Protein AF-A0A2N6F0S1-F1 (afdb_monomer)

Structure (mmCIF, N/CA/C/O backbone):
data_AF-A0A2N6F0S1-F1
#
_entry.id   AF-A0A2N6F0S1-F1
#
loop_
_atom_site.group_PDB
_atom_site.id
_atom_site.type_symbol
_atom_site.label_atom_id
_atom_site.label_alt_id
_atom_site.label_comp_id
_atom_site.label_asym_id
_atom_site.label_entity_id
_atom_site.label_seq_id
_atom_site.pdbx_PDB_ins_code
_atom_site.Cartn_x
_atom_site.Cartn_y
_atom_site.Cartn_z
_atom_site.occupancy
_atom_site.B_iso_or_equiv
_atom_site.auth_seq_id
_atom_site.auth_comp_id
_atom_site.auth_asym_id
_atom_site.auth_atom_id
_atom_site.pdbx_PDB_model_num
ATOM 1 N N . MET A 1 1 ? 42.037 -0.433 -6.330 1.00 56.09 1 MET A N 1
ATOM 2 C CA . MET A 1 1 ? 40.857 0.326 -5.864 1.00 56.09 1 MET A CA 1
ATOM 3 C C . MET A 1 1 ? 40.104 -0.543 -4.876 1.00 56.09 1 MET A C 1
ATOM 5 O O . MET A 1 1 ? 39.865 -1.698 -5.201 1.00 56.09 1 MET A O 1
ATOM 9 N N . GLN A 1 2 ? 39.793 -0.040 -3.680 1.00 60.97 2 GLN A N 1
ATOM 10 C CA . GLN A 1 2 ? 38.824 -0.714 -2.812 1.00 60.97 2 GLN A CA 1
ATOM 11 C C . GLN A 1 2 ? 37.417 -0.417 -3.349 1.00 60.97 2 GLN A C 1
ATOM 13 O O . GLN A 1 2 ? 37.157 0.742 -3.679 1.00 60.97 2 GLN A O 1
ATOM 18 N N . PRO A 1 3 ? 36.533 -1.419 -3.480 1.00 67.38 3 PRO A N 1
ATOM 19 C CA . PRO A 1 3 ? 35.153 -1.171 -3.871 1.00 67.38 3 PRO A CA 1
ATOM 20 C C . PRO A 1 3 ? 34.468 -0.351 -2.772 1.00 67.38 3 PRO A C 1
ATOM 22 O O . PRO A 1 3 ? 34.421 -0.767 -1.616 1.00 67.38 3 PRO A O 1
ATOM 25 N N . THR A 1 4 ? 33.970 0.830 -3.127 1.00 80.69 4 THR A N 1
ATOM 26 C CA . THR A 1 4 ? 33.200 1.705 -2.239 1.00 80.69 4 THR A CA 1
ATOM 27 C C . THR A 1 4 ? 31.805 1.905 -2.820 1.00 80.69 4 THR A C 1
ATOM 29 O O . THR A 1 4 ? 31.637 2.011 -4.034 1.00 80.69 4 THR A O 1
ATOM 32 N N . ASP A 1 5 ? 30.788 1.914 -1.957 1.00 86.38 5 ASP A N 1
ATOM 33 C CA . ASP A 1 5 ? 29.403 2.149 -2.370 1.00 86.38 5 ASP A CA 1
ATOM 34 C C . ASP A 1 5 ? 29.210 3.632 -2.696 1.00 86.38 5 ASP A C 1
ATOM 36 O O . ASP A 1 5 ? 29.042 4.439 -1.788 1.00 86.38 5 ASP A O 1
ATOM 40 N N . LYS A 1 6 ? 29.307 3.998 -3.975 1.00 86.56 6 LYS A N 1
ATOM 41 C CA . LYS A 1 6 ? 29.260 5.393 -4.436 1.00 86.56 6 LYS A CA 1
ATOM 42 C C . LYS A 1 6 ? 27.898 5.741 -5.031 1.00 86.56 6 LYS A C 1
ATOM 44 O O . LYS A 1 6 ? 27.142 6.500 -4.435 1.00 86.56 6 LYS A O 1
ATOM 49 N N . CYS A 1 7 ? 27.551 5.113 -6.150 1.00 84.88 7 CYS A N 1
ATOM 50 C CA . CYS A 1 7 ? 26.277 5.285 -6.853 1.00 84.88 7 CYS A CA 1
ATOM 51 C C . CYS A 1 7 ? 25.162 4.335 -6.376 1.00 84.88 7 CYS A C 1
ATOM 53 O O . CYS A 1 7 ? 23.986 4.611 -6.607 1.00 84.88 7 CYS A O 1
ATOM 55 N N . HIS A 1 8 ? 25.530 3.238 -5.704 1.00 91.88 8 HIS A N 1
ATOM 56 C CA . HIS A 1 8 ? 24.659 2.140 -5.279 1.00 91.88 8 HIS A CA 1
ATOM 57 C C . HIS A 1 8 ? 23.836 1.525 -6.416 1.00 91.88 8 HIS A C 1
ATOM 59 O O . HIS A 1 8 ? 22.692 1.913 -6.663 1.00 91.88 8 HIS A O 1
ATOM 65 N N . LEU A 1 9 ? 24.413 0.531 -7.097 1.00 91.38 9 LEU A N 1
ATOM 66 C CA . LEU A 1 9 ? 23.690 -0.301 -8.058 1.00 91.38 9 LEU A CA 1
ATOM 67 C C . LEU A 1 9 ? 22.575 -1.065 -7.329 1.00 91.38 9 LEU A C 1
ATOM 69 O O . LEU A 1 9 ? 22.853 -1.870 -6.443 1.00 91.38 9 LEU A O 1
ATOM 73 N N . ASN A 1 10 ? 21.325 -0.812 -7.706 1.00 92.12 10 ASN A N 1
ATOM 74 C CA . ASN A 1 10 ? 20.142 -1.231 -6.951 1.00 92.12 10 ASN A CA 1
ATOM 75 C C . ASN A 1 10 ? 19.227 -2.186 -7.738 1.00 92.12 10 ASN A C 1
ATOM 77 O O . ASN A 1 10 ? 18.212 -2.654 -7.232 1.00 92.12 10 ASN A O 1
ATOM 81 N N . GLY A 1 11 ? 19.563 -2.490 -8.991 1.00 93.56 11 GLY A N 1
ATOM 82 C CA . GLY A 1 11 ? 18.802 -3.427 -9.804 1.00 93.56 11 GLY A CA 1
ATOM 83 C C . GLY A 1 11 ? 19.453 -3.684 -11.155 1.00 93.56 11 GLY A C 1
ATOM 84 O O . GLY A 1 11 ? 20.137 -2.823 -11.701 1.00 93.56 11 GLY A O 1
ATOM 85 N N . MET A 1 12 ? 19.221 -4.878 -11.700 1.00 94.44 12 MET A N 1
ATOM 86 C CA . MET A 1 12 ? 19.687 -5.280 -13.026 1.00 94.44 12 MET A CA 1
ATOM 87 C C . MET A 1 12 ? 18.585 -6.045 -13.760 1.00 94.44 12 MET A C 1
ATOM 89 O O . MET A 1 12 ? 17.883 -6.873 -13.174 1.00 94.44 12 MET A O 1
ATOM 93 N N . CYS A 1 13 ? 18.469 -5.758 -15.050 1.00 93.62 13 CYS A N 1
ATOM 94 C CA . CYS A 1 13 ? 17.548 -6.356 -15.995 1.00 93.62 13 CYS A CA 1
ATOM 95 C C . CYS A 1 13 ? 18.331 -7.094 -17.074 1.00 93.62 13 CYS A C 1
ATOM 97 O O . CYS A 1 13 ? 19.272 -6.545 -17.658 1.00 93.62 13 CYS A O 1
ATOM 99 N N . LEU A 1 14 ? 17.883 -8.306 -17.391 1.00 86.94 14 LEU A N 1
ATOM 100 C CA . LEU A 1 14 ? 18.313 -9.007 -18.591 1.00 86.94 14 LEU A CA 1
ATOM 101 C C . LEU A 1 14 ? 17.328 -8.726 -19.731 1.00 86.94 14 LEU A C 1
ATOM 103 O O . LEU A 1 14 ? 16.121 -8.687 -19.503 1.00 86.94 14 LEU A O 1
ATOM 107 N N . LYS A 1 15 ? 17.843 -8.573 -20.947 1.00 86.56 15 LYS A N 1
ATOM 108 C CA . LYS A 1 15 ? 17.085 -8.628 -22.200 1.00 86.56 15 LYS A CA 1
ATOM 109 C C . LYS A 1 15 ? 17.779 -9.655 -23.089 1.00 86.56 15 LYS A C 1
ATOM 111 O O . LYS A 1 15 ? 19.002 -9.624 -23.213 1.00 86.56 15 LYS A O 1
ATOM 116 N N . ASP A 1 16 ? 17.028 -10.630 -23.594 1.00 85.50 16 ASP A N 1
ATOM 117 C CA . ASP A 1 16 ? 17.564 -11.752 -24.382 1.00 85.50 16 ASP A CA 1
ATOM 118 C C . ASP A 1 16 ? 18.718 -12.499 -23.680 1.00 85.50 16 ASP A C 1
ATOM 120 O O . ASP A 1 16 ? 19.741 -12.846 -24.273 1.00 85.50 16 ASP A O 1
ATOM 124 N N . GLY A 1 17 ? 18.578 -12.694 -22.362 1.00 84.50 17 GLY A N 1
ATOM 125 C CA . GLY A 1 17 ? 19.561 -13.387 -21.522 1.00 84.50 17 GLY A CA 1
ATOM 126 C C . GLY A 1 17 ? 20.835 -12.593 -21.209 1.00 84.50 17 GLY A C 1
ATOM 127 O O . GLY A 1 17 ? 21.737 -13.132 -20.570 1.00 84.50 17 GLY A O 1
ATOM 128 N N . LYS A 1 18 ? 20.931 -11.322 -21.620 1.00 86.38 18 LYS A N 1
ATOM 129 C CA . LYS A 1 18 ? 22.110 -10.469 -21.400 1.00 86.38 18 LYS A CA 1
ATOM 130 C C . LYS A 1 18 ? 21.765 -9.241 -20.556 1.00 86.38 18 LYS A C 1
ATOM 132 O O . LYS A 1 18 ? 20.684 -8.684 -20.745 1.00 86.38 18 LYS A O 1
ATOM 137 N N . PRO A 1 19 ? 22.654 -8.783 -19.652 1.00 91.06 19 PRO A N 1
ATOM 138 C CA . PRO A 1 19 ? 22.461 -7.524 -18.938 1.00 91.06 19 PRO A CA 1
ATOM 139 C C . PRO A 1 19 ? 22.232 -6.378 -19.917 1.00 91.06 19 PRO A C 1
ATOM 141 O O . PRO A 1 19 ? 23.013 -6.198 -20.853 1.00 91.06 19 PRO A O 1
ATOM 144 N N . ARG A 1 20 ? 21.148 -5.628 -19.712 1.00 94.50 20 ARG A N 1
ATOM 145 C CA . ARG A 1 20 ? 20.779 -4.519 -20.595 1.00 94.50 20 ARG A CA 1
ATOM 146 C C . ARG A 1 20 ? 20.455 -3.243 -19.842 1.00 94.50 20 ARG A C 1
ATOM 148 O O . ARG A 1 20 ? 20.967 -2.199 -20.220 1.00 94.50 20 ARG A O 1
ATOM 155 N N . TYR A 1 21 ? 19.669 -3.330 -18.773 1.00 97.38 21 TYR A N 1
ATOM 156 C CA . TYR A 1 21 ? 19.271 -2.151 -18.006 1.00 97.38 21 TYR A CA 1
ATOM 157 C C . TYR A 1 21 ? 19.635 -2.300 -16.539 1.00 97.38 21 TYR A C 1
ATOM 159 O O . TYR A 1 21 ? 19.570 -3.402 -15.988 1.00 97.38 21 TYR A O 1
ATOM 167 N N . VAL A 1 22 ? 19.993 -1.198 -15.897 1.00 97.31 22 VAL A N 1
ATOM 168 C CA . VAL A 1 22 ? 20.297 -1.157 -14.466 1.00 97.31 22 VAL A CA 1
ATOM 169 C C . VAL A 1 22 ? 19.660 0.049 -13.808 1.00 97.31 22 VAL A C 1
ATOM 171 O O . VAL A 1 22 ? 19.506 1.092 -14.437 1.00 97.31 22 VAL A O 1
ATOM 174 N N . THR A 1 23 ? 19.329 -0.085 -12.528 1.00 97.69 23 THR A N 1
ATOM 175 C CA . THR A 1 23 ? 18.965 1.052 -11.683 1.00 97.69 23 THR A CA 1
ATOM 176 C C . THR A 1 23 ? 20.062 1.328 -10.667 1.00 97.69 23 THR A C 1
ATOM 178 O O . THR A 1 23 ? 20.714 0.405 -10.172 1.00 97.69 23 THR A O 1
ATOM 181 N N . ALA A 1 24 ? 20.259 2.599 -10.330 1.00 96.12 24 ALA A N 1
ATOM 182 C CA . ALA A 1 24 ? 21.161 3.023 -9.262 1.00 96.12 24 ALA A CA 1
ATOM 183 C C . ALA A 1 24 ? 20.532 4.154 -8.440 1.00 96.12 24 ALA A C 1
ATOM 185 O O . ALA A 1 24 ? 19.592 4.803 -8.897 1.00 96.12 24 ALA A O 1
ATOM 186 N N . LEU A 1 25 ? 21.029 4.387 -7.223 1.00 94.88 25 LEU A N 1
ATOM 187 C CA . LEU A 1 25 ? 20.479 5.399 -6.307 1.00 94.88 25 LEU A CA 1
ATOM 188 C C . LEU A 1 25 ? 21.083 6.799 -6.489 1.00 94.88 25 LEU A C 1
ATOM 190 O O . LEU A 1 25 ? 20.619 7.749 -5.860 1.00 94.88 25 LEU A O 1
ATOM 194 N N . GLY A 1 26 ? 22.120 6.932 -7.314 1.00 92.94 26 GLY A N 1
ATOM 195 C CA . GLY A 1 26 ? 22.805 8.193 -7.573 1.00 92.94 26 GLY A CA 1
ATOM 196 C C . GLY A 1 26 ? 23.781 8.106 -8.741 1.00 92.94 26 GLY A C 1
ATOM 197 O O . GLY A 1 26 ? 24.300 7.037 -9.034 1.00 92.94 26 GLY A O 1
ATOM 198 N N . GLN A 1 27 ? 24.099 9.245 -9.358 1.00 91.06 27 GLN A N 1
ATOM 199 C CA . GLN A 1 27 ? 25.187 9.383 -10.349 1.00 91.06 27 GLN A CA 1
ATOM 200 C C . GLN A 1 27 ? 26.553 9.713 -9.712 1.00 91.06 27 GLN A C 1
ATOM 202 O O . GLN A 1 27 ? 27.524 10.017 -10.396 1.00 91.06 27 GLN A O 1
ATOM 207 N N . THR A 1 28 ? 26.625 9.715 -8.383 1.00 88.50 28 THR A N 1
ATOM 208 C CA . THR A 1 28 ? 27.785 10.193 -7.625 1.00 88.50 28 THR A CA 1
ATOM 209 C C . THR A 1 28 ? 28.949 9.202 -7.608 1.00 88.50 28 THR A C 1
ATOM 211 O O . THR A 1 28 ? 28.752 7.991 -7.507 1.00 88.50 28 THR A O 1
ATOM 214 N N . ASP A 1 29 ? 30.165 9.748 -7.616 1.00 88.50 29 ASP A N 1
ATOM 215 C CA . ASP A 1 29 ? 31.425 9.022 -7.416 1.00 88.50 29 ASP A CA 1
ATOM 216 C C . ASP A 1 29 ? 31.981 9.188 -5.980 1.00 88.50 29 ASP A C 1
ATOM 218 O O . ASP A 1 29 ? 33.019 8.629 -5.622 1.00 88.50 29 ASP A O 1
ATOM 222 N N . GLU A 1 30 ? 31.270 9.922 -5.119 1.00 89.25 30 GLU A N 1
ATOM 223 C CA . GLU A 1 30 ? 31.592 10.050 -3.693 1.00 89.25 30 GLU A CA 1
ATOM 224 C C . GLU A 1 30 ? 31.057 8.857 -2.882 1.00 89.25 30 GLU A C 1
ATOM 226 O O . GLU A 1 30 ? 29.887 8.487 -3.051 1.00 89.25 30 GLU A O 1
ATOM 231 N N . PRO A 1 31 ? 31.854 8.265 -1.967 1.00 89.56 31 PRO A N 1
ATOM 232 C CA . PRO A 1 31 ? 31.389 7.202 -1.080 1.00 89.56 31 PRO A CA 1
ATOM 233 C C . PRO A 1 31 ? 30.127 7.606 -0.307 1.00 89.56 31 PRO A C 1
ATOM 235 O O . PRO A 1 31 ? 30.100 8.613 0.396 1.00 89.56 31 PRO A O 1
ATOM 238 N N . LEU A 1 32 ? 29.082 6.788 -0.424 1.00 85.50 32 LEU A N 1
ATOM 239 C CA . LEU A 1 32 ? 27.746 6.967 0.147 1.00 85.50 32 LEU A CA 1
ATOM 240 C C . LEU A 1 32 ? 27.020 8.246 -0.303 1.00 85.50 32 LEU A C 1
ATOM 242 O O . LEU A 1 32 ? 26.010 8.614 0.307 1.00 85.50 32 LEU A O 1
ATOM 246 N N . GLY A 1 33 ? 27.481 8.909 -1.369 1.00 86.44 33 GLY A N 1
ATOM 247 C CA . GLY A 1 33 ? 26.921 10.185 -1.824 1.00 86.44 33 GLY A CA 1
ATOM 248 C C . GLY A 1 33 ? 25.441 10.100 -2.216 1.00 86.44 33 GLY A C 1
ATOM 249 O O . GLY A 1 33 ? 24.711 11.084 -2.113 1.00 86.44 33 GLY A O 1
ATOM 250 N N . TRP A 1 34 ? 24.964 8.911 -2.600 1.00 88.88 34 TRP A N 1
ATOM 251 C CA . TRP A 1 34 ? 23.571 8.673 -2.978 1.00 88.88 34 TRP A CA 1
ATOM 252 C C . TRP A 1 34 ? 22.590 8.923 -1.820 1.00 88.88 34 TRP A C 1
ATOM 254 O O . TRP A 1 34 ? 21.429 9.261 -2.046 1.00 88.88 34 TRP A O 1
ATOM 264 N N . ARG A 1 35 ? 23.041 8.809 -0.561 1.00 86.12 35 ARG A N 1
ATOM 265 C CA . ARG A 1 35 ? 22.177 8.927 0.627 1.00 86.12 35 ARG A CA 1
ATOM 266 C C . ARG A 1 35 ? 21.509 10.293 0.757 1.00 86.12 35 ARG A C 1
ATOM 268 O O . ARG A 1 35 ? 20.379 10.358 1.240 1.00 86.12 35 ARG A O 1
ATOM 275 N N . ALA A 1 36 ? 22.202 11.359 0.354 1.00 83.81 36 ALA A N 1
ATOM 276 C CA . ALA A 1 36 ? 21.696 12.727 0.455 1.00 83.81 36 ALA A CA 1
ATOM 277 C C . ALA A 1 36 ? 20.515 12.972 -0.496 1.00 83.81 36 ALA A C 1
ATOM 279 O O . ALA A 1 36 ? 19.559 13.645 -0.124 1.00 83.81 36 ALA A O 1
ATOM 280 N N . ASN A 1 37 ? 20.549 12.350 -1.679 1.00 84.81 37 ASN A N 1
ATOM 281 C CA . ASN A 1 37 ? 19.571 12.557 -2.748 1.00 84.81 37 ASN A CA 1
ATOM 282 C C . ASN A 1 37 ? 18.676 11.331 -2.976 1.00 84.81 37 ASN A C 1
ATOM 284 O O . ASN A 1 37 ? 18.021 11.225 -3.998 1.00 84.81 37 ASN A O 1
ATOM 288 N N . LYS A 1 38 ? 18.605 10.386 -2.036 1.00 85.06 38 LYS A N 1
ATOM 289 C CA . LYS A 1 38 ? 17.867 9.115 -2.184 1.00 85.06 38 LYS A CA 1
ATOM 290 C C . LYS A 1 38 ? 16.414 9.245 -2.677 1.00 85.06 38 LYS A C 1
ATOM 292 O O . LYS A 1 38 ? 15.900 8.322 -3.298 1.00 85.06 38 LYS A O 1
ATOM 297 N N . ALA A 1 39 ? 15.746 10.367 -2.398 1.00 86.25 39 ALA A N 1
ATOM 298 C CA . ALA A 1 39 ? 14.354 10.586 -2.778 1.00 86.25 39 ALA A CA 1
ATOM 299 C C . ALA A 1 39 ? 14.161 10.887 -4.275 1.00 86.25 39 ALA A C 1
ATOM 301 O O . ALA A 1 39 ? 13.055 10.692 -4.770 1.00 86.25 39 ALA A O 1
ATOM 302 N N . ASN A 1 40 ? 15.200 11.370 -4.961 1.00 92.06 40 ASN A N 1
ATOM 303 C CA . ASN A 1 40 ? 15.136 11.917 -6.320 1.00 92.06 40 ASN A CA 1
ATOM 304 C C . ASN A 1 40 ? 16.486 11.874 -7.069 1.00 92.06 40 ASN A C 1
ATOM 306 O O . ASN A 1 40 ? 16.695 12.606 -8.026 1.00 92.06 40 ASN A O 1
ATOM 310 N N . GLY A 1 41 ? 17.443 11.079 -6.605 1.00 92.44 41 GLY A N 1
ATOM 311 C CA . GLY A 1 41 ? 18.791 10.986 -7.168 1.00 92.44 41 GLY A CA 1
ATOM 312 C C . GLY A 1 41 ? 19.000 9.735 -8.009 1.00 92.44 41 GLY A C 1
ATOM 313 O O . GLY A 1 41 ? 20.046 9.595 -8.639 1.00 92.44 41 GLY A O 1
ATOM 314 N N . GLY A 1 42 ? 18.029 8.821 -8.000 1.00 96.94 42 GLY A N 1
ATOM 315 C CA . GLY A 1 42 ? 18.135 7.552 -8.689 1.00 96.94 42 GLY A CA 1
ATOM 316 C C . GLY A 1 42 ? 18.024 7.677 -10.201 1.00 96.94 42 GLY A C 1
ATOM 317 O O . GLY A 1 42 ? 17.496 8.655 -10.729 1.00 96.94 42 GLY A O 1
ATOM 318 N N . LEU A 1 43 ? 18.511 6.649 -10.887 1.00 97.75 43 LEU A N 1
ATOM 319 C CA . LEU A 1 43 ? 18.543 6.576 -12.342 1.00 97.75 43 LEU A CA 1
ATOM 320 C C . LEU A 1 43 ? 18.196 5.180 -12.860 1.00 97.75 43 LEU A C 1
ATOM 322 O O . LEU A 1 43 ? 18.338 4.188 -12.137 1.00 97.75 43 LEU A O 1
ATOM 326 N N . LEU A 1 44 ? 17.813 5.127 -14.134 1.00 98.19 44 LEU A N 1
ATOM 327 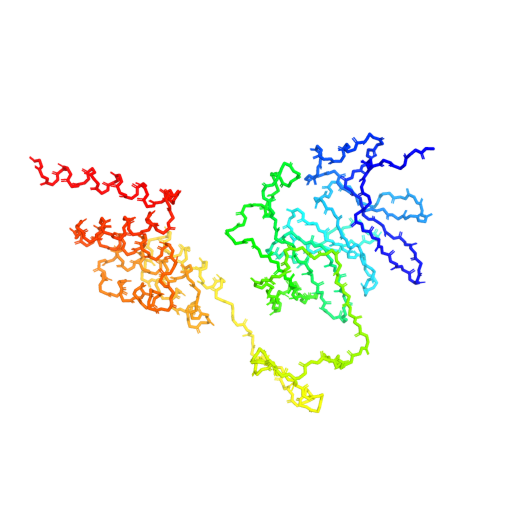C CA . LEU A 1 44 ? 17.700 3.929 -14.964 1.00 98.19 44 LEU A CA 1
ATOM 328 C C . LEU A 1 44 ? 18.609 4.107 -16.188 1.00 98.19 44 LEU A C 1
ATOM 330 O O . LEU A 1 44 ? 18.522 5.118 -16.879 1.00 98.19 44 LEU A O 1
ATOM 334 N N . MET A 1 45 ? 19.485 3.141 -16.451 1.00 97.06 45 MET A N 1
ATOM 335 C CA . MET A 1 45 ? 20.531 3.229 -17.476 1.00 97.06 45 MET A CA 1
ATOM 336 C C . MET A 1 45 ? 20.541 1.996 -18.374 1.00 97.06 45 MET A C 1
ATOM 338 O O . MET A 1 45 ? 20.367 0.877 -17.890 1.00 97.06 45 MET A O 1
ATOM 342 N N . ASP A 1 46 ? 20.821 2.200 -19.659 1.00 96.62 46 ASP A N 1
ATOM 343 C CA . ASP A 1 46 ? 21.211 1.155 -20.600 1.00 96.62 46 ASP A CA 1
ATOM 344 C C . ASP A 1 46 ? 22.728 0.925 -20.527 1.00 96.62 46 ASP A C 1
ATOM 346 O O . ASP A 1 46 ? 23.534 1.801 -20.849 1.00 96.62 46 ASP A O 1
ATOM 350 N N . VAL A 1 47 ? 23.142 -0.262 -20.082 1.00 94.12 47 VAL A N 1
ATOM 351 C CA . VAL A 1 47 ? 24.568 -0.564 -19.860 1.00 94.12 47 VAL A CA 1
ATOM 352 C C . VAL A 1 47 ? 25.330 -0.868 -21.144 1.00 94.12 47 VAL A C 1
ATOM 354 O O . VAL A 1 47 ? 26.557 -0.917 -21.128 1.00 94.12 47 VAL A O 1
ATOM 357 N N . VAL A 1 48 ? 24.627 -1.118 -22.250 1.00 92.69 48 VAL A N 1
ATOM 358 C CA . VAL A 1 48 ? 25.265 -1.408 -23.537 1.00 92.69 48 VAL A CA 1
ATOM 359 C C . VAL A 1 48 ? 25.569 -0.111 -24.274 1.00 92.69 48 VAL A C 1
ATOM 361 O O . VAL A 1 48 ? 26.637 0.002 -24.873 1.00 92.69 48 VAL A O 1
ATOM 364 N N . THR A 1 49 ? 24.657 0.864 -24.228 1.00 94.69 49 THR A N 1
ATOM 365 C CA . THR A 1 49 ? 24.864 2.180 -24.861 1.00 94.69 49 THR A CA 1
ATOM 366 C C . THR A 1 49 ? 25.543 3.191 -23.938 1.00 94.69 49 THR A C 1
ATOM 368 O O . THR A 1 49 ? 26.070 4.189 -24.419 1.00 94.69 49 THR A O 1
ATOM 371 N N . ASN A 1 50 ? 25.610 2.906 -22.633 1.00 93.94 50 ASN A N 1
ATOM 372 C CA . ASN A 1 50 ? 26.026 3.831 -21.575 1.00 93.94 50 ASN A CA 1
ATOM 373 C C . ASN A 1 50 ? 25.119 5.062 -21.421 1.00 93.94 50 ASN A C 1
ATOM 375 O O . ASN A 1 50 ? 25.556 6.095 -20.911 1.00 93.94 50 ASN A O 1
ATOM 379 N N . GLU A 1 51 ? 23.860 4.963 -21.835 1.00 95.88 51 GLU A N 1
ATOM 380 C CA . GLU A 1 51 ? 22.905 6.066 -21.755 1.00 95.88 51 GLU A CA 1
ATOM 381 C C . GLU A 1 51 ? 22.071 5.981 -20.478 1.00 95.88 51 GLU A C 1
ATOM 383 O O . GLU A 1 51 ? 21.546 4.925 -20.116 1.00 95.88 51 GLU A O 1
ATOM 388 N N . ILE A 1 52 ? 21.920 7.118 -19.800 1.00 96.75 52 ILE A N 1
ATOM 389 C CA . ILE A 1 52 ? 20.936 7.279 -18.730 1.00 96.75 52 ILE A CA 1
ATOM 390 C C . ILE A 1 52 ? 19.593 7.550 -19.403 1.00 96.75 52 ILE A C 1
ATOM 392 O O . ILE A 1 52 ? 19.422 8.574 -20.057 1.00 96.75 52 ILE A O 1
ATOM 396 N N . LEU A 1 53 ? 18.665 6.609 -19.254 1.00 97.12 53 LEU A N 1
ATOM 397 C CA . LEU A 1 53 ? 17.329 6.675 -19.843 1.00 97.12 53 LEU A CA 1
ATOM 398 C C . LEU A 1 53 ? 16.391 7.535 -18.995 1.00 97.12 53 LEU A C 1
ATOM 400 O O . LEU A 1 53 ? 15.573 8.268 -19.535 1.00 97.12 53 LEU A O 1
ATOM 404 N N . LEU A 1 54 ? 16.514 7.434 -17.668 1.00 97.31 54 LEU A N 1
ATOM 405 C CA . LEU A 1 54 ? 15.763 8.232 -16.700 1.00 97.31 54 LEU A CA 1
ATOM 406 C C . LEU A 1 54 ? 16.674 8.639 -15.546 1.00 97.31 54 LEU A C 1
ATOM 408 O O . LEU A 1 54 ? 17.503 7.845 -15.093 1.00 97.31 54 LEU A O 1
ATOM 412 N N . ASP A 1 55 ? 16.453 9.835 -15.019 1.00 95.56 55 ASP A N 1
ATOM 413 C CA . ASP A 1 55 ? 16.994 10.313 -13.751 1.00 95.56 55 ASP A CA 1
ATOM 414 C C . ASP A 1 55 ? 15.858 10.818 -12.843 1.00 95.56 55 ASP A C 1
ATOM 416 O O . ASP A 1 55 ? 14.675 10.682 -13.160 1.00 95.56 55 ASP A O 1
ATOM 420 N N . GLY A 1 56 ? 16.191 11.318 -11.652 1.00 95.19 56 GLY A N 1
ATOM 421 C CA . GLY A 1 56 ? 15.176 11.864 -10.748 1.00 95.19 56 GLY A CA 1
ATOM 422 C C . GLY A 1 56 ? 14.367 10.815 -9.975 1.00 95.19 56 GLY A C 1
ATOM 423 O O . GLY A 1 56 ? 13.443 11.174 -9.243 1.00 95.19 56 GLY A O 1
ATOM 424 N N . LEU A 1 57 ? 14.686 9.525 -10.117 1.00 96.38 57 LEU A N 1
ATOM 425 C CA . LEU A 1 57 ? 13.867 8.433 -9.589 1.00 96.38 57 LEU A CA 1
ATOM 426 C C . LEU A 1 57 ? 14.020 8.272 -8.072 1.00 96.38 57 LEU A C 1
ATOM 428 O O . LEU A 1 57 ? 15.111 8.419 -7.505 1.00 96.38 57 LEU A O 1
ATOM 432 N N . SER A 1 58 ? 12.925 7.896 -7.409 1.00 94.81 58 SER A N 1
ATOM 433 C CA . SER A 1 58 ? 12.915 7.663 -5.964 1.00 94.81 58 SER A CA 1
ATOM 434 C C . SER A 1 58 ? 13.323 6.236 -5.619 1.00 94.81 58 SER A C 1
ATOM 436 O O . SER A 1 58 ? 12.509 5.312 -5.637 1.00 94.81 58 SER A O 1
ATOM 438 N N . MET A 1 59 ? 14.600 6.062 -5.284 1.00 94.62 59 MET A N 1
ATOM 439 C CA . MET A 1 59 ? 15.212 4.769 -4.969 1.00 94.62 59 MET A CA 1
ATOM 440 C C . MET A 1 59 ? 14.840 3.640 -5.956 1.00 94.62 59 MET A C 1
ATOM 442 O O . MET A 1 59 ? 14.253 2.642 -5.541 1.00 94.62 59 MET A O 1
ATOM 446 N N . PRO A 1 60 ? 15.144 3.769 -7.259 1.00 97.44 60 PRO A N 1
ATOM 447 C CA . PRO A 1 60 ? 14.652 2.846 -8.276 1.00 97.44 60 PRO A CA 1
ATOM 448 C C . PRO A 1 60 ? 15.225 1.432 -8.119 1.00 97.44 60 PRO A C 1
ATOM 450 O O . PRO A 1 60 ? 16.417 1.259 -7.850 1.00 97.44 60 PRO A O 1
ATOM 453 N N . HIS A 1 61 ? 14.404 0.404 -8.327 1.00 96.75 61 HIS A N 1
ATOM 454 C CA . HIS A 1 61 ? 14.767 -0.999 -8.095 1.00 96.75 61 HIS A CA 1
ATOM 455 C C . HIS A 1 61 ? 14.144 -1.937 -9.145 1.00 96.75 61 HIS A C 1
ATOM 457 O O . HIS A 1 61 ? 13.175 -1.593 -9.819 1.00 96.75 61 HIS A O 1
ATOM 463 N N . SER A 1 62 ? 14.701 -3.149 -9.262 1.00 96.50 62 SER A N 1
ATOM 464 C CA . SER A 1 62 ? 14.181 -4.271 -10.069 1.00 96.50 62 SER A CA 1
ATOM 465 C C . SER A 1 62 ? 13.718 -3.902 -11.488 1.00 96.50 62 SER A C 1
ATOM 467 O O . SER A 1 62 ? 12.567 -4.176 -11.828 1.00 96.50 62 SER A O 1
ATOM 469 N N . PRO A 1 63 ? 14.574 -3.343 -12.361 1.00 98.06 63 PRO A N 1
ATOM 470 C CA . PRO A 1 63 ? 14.193 -3.193 -13.758 1.00 98.06 63 PRO A CA 1
ATOM 471 C C . PRO A 1 63 ? 13.930 -4.575 -14.393 1.00 98.06 63 PRO A C 1
ATOM 473 O O . PRO A 1 63 ? 14.641 -5.548 -14.099 1.00 98.06 63 PRO A O 1
ATOM 476 N N . ARG A 1 64 ? 12.903 -4.687 -15.240 1.00 97.38 64 ARG A N 1
ATOM 477 C CA . ARG A 1 64 ? 12.488 -5.921 -15.928 1.00 97.38 64 ARG A CA 1
ATOM 478 C C . ARG A 1 64 ? 12.090 -5.635 -17.369 1.00 97.38 64 ARG A C 1
ATOM 480 O O . ARG A 1 64 ? 11.364 -4.688 -17.637 1.00 97.38 64 ARG A O 1
ATOM 487 N N . TRP A 1 65 ? 12.528 -6.492 -18.283 1.00 96.06 65 TRP A N 1
ATOM 488 C CA . TRP A 1 65 ? 12.046 -6.515 -19.656 1.00 96.06 65 TRP A CA 1
ATOM 489 C C . TRP A 1 65 ? 10.902 -7.517 -19.729 1.00 96.06 65 TRP A C 1
ATOM 491 O O . TRP A 1 65 ? 11.106 -8.697 -19.436 1.00 96.06 65 TRP A O 1
ATOM 501 N N . HIS A 1 66 ? 9.702 -7.052 -20.063 1.00 95.25 66 HIS A N 1
ATOM 502 C CA . HIS A 1 66 ? 8.507 -7.892 -20.085 1.00 95.25 66 HIS A CA 1
ATOM 503 C C . HIS A 1 66 ? 7.469 -7.329 -21.052 1.00 95.25 66 HIS A C 1
ATOM 505 O O . HIS A 1 66 ? 7.193 -6.132 -21.009 1.00 95.25 66 HIS A O 1
ATOM 511 N N . GLN A 1 67 ? 6.907 -8.190 -21.910 1.00 92.56 67 GLN A N 1
ATOM 512 C CA . GLN A 1 67 ? 5.961 -7.805 -22.974 1.00 92.56 67 GLN A CA 1
ATOM 513 C C . GLN A 1 67 ? 6.449 -6.594 -23.795 1.00 92.56 67 GLN A C 1
ATOM 515 O O . GLN A 1 67 ? 5.731 -5.616 -23.964 1.00 92.56 67 GLN A O 1
ATOM 520 N N . ASP A 1 68 ? 7.706 -6.650 -24.250 1.00 91.38 68 ASP A N 1
ATOM 521 C CA . ASP A 1 68 ? 8.360 -5.612 -25.065 1.00 91.38 68 ASP A CA 1
ATOM 522 C C . ASP A 1 68 ? 8.395 -4.204 -24.450 1.00 91.38 68 ASP A C 1
ATOM 524 O O . ASP A 1 68 ? 8.498 -3.196 -25.149 1.00 91.38 68 ASP A O 1
ATOM 528 N N . GLN A 1 69 ? 8.344 -4.131 -23.122 1.00 94.69 69 GLN A N 1
ATOM 529 C CA . GLN A 1 69 ? 8.400 -2.890 -22.361 1.00 94.69 69 GLN A CA 1
ATOM 530 C C . GLN A 1 69 ? 9.439 -2.999 -21.241 1.00 94.69 69 GLN A C 1
ATOM 532 O O . GLN A 1 69 ? 9.702 -4.086 -20.708 1.00 94.69 69 GLN A O 1
ATOM 537 N N . LEU A 1 70 ? 10.029 -1.858 -20.874 1.00 98.00 70 LEU A N 1
ATOM 538 C CA . LEU A 1 70 ? 10.946 -1.758 -19.743 1.00 98.00 70 LEU A CA 1
ATOM 539 C C . LEU A 1 70 ? 10.182 -1.320 -18.493 1.00 98.00 70 LEU A C 1
ATOM 541 O O . LEU A 1 70 ? 9.770 -0.174 -18.369 1.00 98.00 70 LEU A O 1
ATOM 545 N N . TRP A 1 71 ? 10.030 -2.239 -17.552 1.00 98.50 71 TRP A N 1
ATOM 546 C CA . TRP A 1 71 ? 9.374 -2.031 -16.266 1.00 98.50 71 TRP A CA 1
ATOM 547 C C . TRP A 1 71 ? 10.397 -1.757 -15.175 1.00 98.50 71 TRP A C 1
ATOM 549 O O . TRP A 1 71 ? 11.517 -2.264 -15.231 1.00 98.50 71 TRP A O 1
ATOM 559 N N . PHE A 1 72 ? 10.013 -1.001 -14.155 1.00 98.50 72 PHE A N 1
ATOM 560 C CA . PHE A 1 72 ? 10.839 -0.746 -12.981 1.00 98.50 72 PHE A CA 1
ATOM 561 C C . PHE A 1 72 ? 9.977 -0.351 -11.781 1.00 98.50 72 PHE A C 1
ATOM 563 O O . PHE A 1 72 ? 8.796 -0.027 -11.910 1.00 98.50 72 PHE A O 1
ATOM 570 N N . LEU A 1 73 ? 10.583 -0.387 -10.597 1.00 98.25 73 LEU A N 1
ATOM 571 C CA . LEU A 1 73 ? 9.962 0.075 -9.364 1.00 98.25 73 LEU A CA 1
ATOM 572 C C . LEU A 1 73 ? 10.587 1.388 -8.908 1.00 98.25 73 LEU A C 1
ATOM 574 O O . LEU A 1 73 ? 11.808 1.528 -8.947 1.00 98.25 73 LEU A O 1
ATOM 578 N N . GLU A 1 74 ? 9.770 2.298 -8.385 1.00 96.56 74 GLU A N 1
ATOM 579 C CA . GLU A 1 74 ? 10.237 3.420 -7.566 1.00 96.56 74 GLU A CA 1
ATOM 580 C C . GLU A 1 74 ? 9.964 3.124 -6.088 1.00 96.56 74 GLU A C 1
ATOM 582 O O . GLU A 1 74 ? 8.904 3.450 -5.541 1.00 96.56 74 GLU A O 1
ATOM 587 N N . SER A 1 75 ? 10.934 2.491 -5.422 1.00 95.00 75 SER A N 1
ATOM 588 C CA . SER A 1 75 ? 10.794 1.974 -4.056 1.00 95.00 75 SER A CA 1
ATOM 589 C C . SER A 1 75 ? 10.394 3.023 -3.029 1.00 95.00 75 SER A C 1
ATOM 591 O O . SER A 1 75 ? 9.645 2.722 -2.101 1.00 95.00 75 SER A O 1
ATOM 593 N N . GLY A 1 76 ? 10.861 4.263 -3.193 1.00 90.00 76 GLY A N 1
ATOM 594 C CA . GLY A 1 76 ? 10.516 5.360 -2.288 1.00 90.00 76 GLY A CA 1
ATOM 595 C C . GLY A 1 76 ? 9.050 5.798 -2.368 1.00 90.00 76 GLY A C 1
ATOM 596 O O . GLY A 1 76 ? 8.542 6.387 -1.411 1.00 90.00 76 GLY A O 1
ATOM 597 N N . LYS A 1 77 ? 8.370 5.492 -3.479 1.00 90.50 77 LYS A N 1
ATOM 598 C CA . LYS A 1 77 ? 6.958 5.818 -3.733 1.00 90.50 77 LYS A CA 1
ATOM 599 C C . LYS A 1 77 ? 6.036 4.604 -3.608 1.00 90.50 77 LYS A C 1
ATOM 601 O O . LYS A 1 77 ? 4.845 4.777 -3.393 1.00 90.50 77 LYS A O 1
ATOM 606 N N . GLY A 1 78 ? 6.587 3.397 -3.724 1.00 91.44 78 GLY A N 1
ATOM 607 C CA . GLY A 1 78 ? 5.800 2.172 -3.841 1.00 91.44 78 GLY A CA 1
ATOM 608 C C . GLY A 1 78 ? 5.227 1.958 -5.246 1.00 91.44 78 GLY A C 1
ATOM 609 O O . GLY A 1 78 ? 4.296 1.177 -5.409 1.00 91.44 78 GLY A O 1
ATOM 610 N N . ALA A 1 79 ? 5.766 2.644 -6.258 1.00 96.00 79 ALA A N 1
ATOM 611 C CA . ALA A 1 79 ? 5.220 2.640 -7.611 1.00 96.00 79 ALA A CA 1
ATOM 612 C C . ALA A 1 79 ? 5.812 1.520 -8.484 1.00 96.00 79 ALA A C 1
ATOM 614 O O . ALA A 1 79 ? 7.010 1.225 -8.408 1.00 96.00 79 ALA A O 1
ATOM 615 N N . LEU A 1 80 ? 4.958 0.936 -9.324 1.00 98.25 80 LEU A N 1
ATOM 616 C CA . LEU A 1 80 ? 5.276 0.115 -10.488 1.00 98.25 80 LEU A CA 1
ATOM 617 C C . LEU A 1 80 ? 5.083 0.970 -11.737 1.00 98.25 80 LEU A C 1
ATOM 619 O O . LEU A 1 80 ? 3.963 1.392 -12.025 1.00 98.25 80 LEU A O 1
ATOM 623 N N . SER A 1 81 ? 6.151 1.146 -12.506 1.00 98.12 81 SER A N 1
ATOM 624 C CA . SER A 1 81 ? 6.146 1.991 -13.697 1.00 98.12 81 SER A CA 1
ATOM 625 C C . SER A 1 81 ? 6.730 1.257 -14.897 1.00 98.12 81 SER A C 1
ATOM 627 O O . SER A 1 81 ? 7.524 0.322 -14.753 1.00 98.12 81 SER A O 1
ATOM 629 N N . ARG A 1 82 ? 6.354 1.702 -16.095 1.00 97.38 82 ARG A N 1
ATOM 630 C CA . ARG A 1 82 ? 6.998 1.306 -17.350 1.00 97.38 82 ARG A CA 1
ATOM 631 C C . ARG A 1 82 ? 7.497 2.527 -18.107 1.00 97.38 82 ARG A C 1
ATOM 633 O O . ARG A 1 82 ? 6.894 3.594 -18.020 1.00 97.38 82 ARG A O 1
ATOM 640 N N . LEU A 1 83 ? 8.595 2.341 -18.826 1.00 97.12 83 LEU A N 1
ATOM 641 C CA . LEU A 1 83 ? 9.184 3.308 -19.738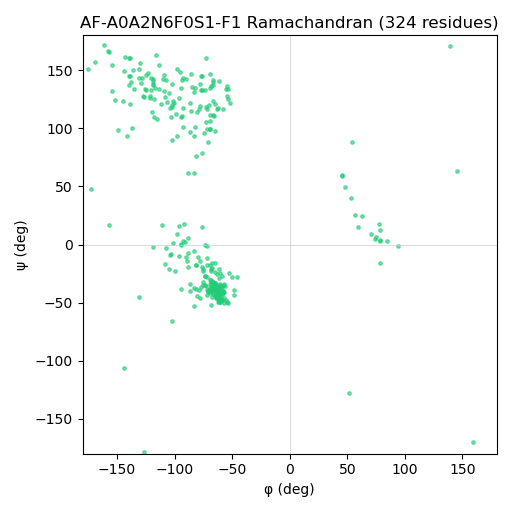 1.00 97.12 83 LEU A CA 1
ATOM 642 C C . LEU A 1 83 ? 8.929 2.857 -21.174 1.00 97.12 83 LEU A C 1
ATOM 644 O O . LEU A 1 83 ? 9.359 1.768 -21.570 1.00 97.12 83 LEU A O 1
ATOM 648 N N . ASP A 1 84 ? 8.288 3.725 -21.944 1.00 91.69 84 ASP A N 1
ATOM 649 C CA . ASP A 1 84 ? 8.261 3.631 -23.396 1.00 91.69 84 ASP A CA 1
ATOM 650 C C . ASP A 1 84 ? 9.596 4.165 -23.945 1.00 91.69 84 ASP A C 1
ATOM 652 O O . ASP A 1 84 ? 9.962 5.320 -23.730 1.00 91.69 84 ASP A O 1
ATOM 656 N N . LEU A 1 85 ? 10.371 3.298 -24.603 1.00 92.31 85 LEU A N 1
ATOM 657 C CA . LEU A 1 85 ? 11.726 3.632 -25.059 1.00 92.31 85 LEU A CA 1
ATOM 658 C C . LEU A 1 85 ? 11.752 4.523 -26.306 1.00 92.31 85 LEU A C 1
ATOM 660 O O . LEU A 1 85 ? 12.781 5.143 -26.567 1.00 92.31 85 LEU A O 1
ATOM 664 N N . ASP A 1 86 ? 10.659 4.581 -27.067 1.00 90.31 86 ASP A N 1
ATOM 665 C CA . ASP A 1 86 ? 10.588 5.374 -28.295 1.00 90.31 86 ASP A CA 1
ATOM 666 C C . ASP A 1 86 ? 10.250 6.835 -27.978 1.00 90.31 86 ASP A C 1
ATOM 668 O O . ASP A 1 86 ? 10.771 7.761 -28.600 1.00 90.31 86 ASP A O 1
ATOM 672 N N . THR A 1 87 ? 9.382 7.043 -26.988 1.00 91.50 87 THR A N 1
ATOM 673 C CA . THR A 1 87 ? 8.896 8.367 -26.573 1.00 91.50 87 THR A CA 1
ATOM 674 C C . THR A 1 87 ? 9.614 8.920 -25.343 1.00 91.50 87 THR A C 1
ATOM 676 O O . THR A 1 87 ? 9.623 10.133 -25.135 1.00 91.50 87 THR A O 1
ATOM 679 N N . GLY A 1 88 ? 10.207 8.051 -24.519 1.00 90.50 88 GLY A N 1
ATOM 680 C CA . GLY A 1 88 ? 10.732 8.404 -23.201 1.00 90.50 88 GLY A CA 1
ATOM 681 C C . GLY A 1 88 ? 9.644 8.612 -22.140 1.00 90.50 88 GLY A C 1
ATOM 682 O O . GLY A 1 88 ? 9.951 9.056 -21.032 1.00 90.50 88 GLY A O 1
ATOM 683 N N . GLU A 1 89 ? 8.376 8.326 -22.454 1.00 92.69 89 GLU A N 1
ATOM 684 C CA . GLU A 1 89 ? 7.266 8.510 -21.524 1.00 92.69 89 GLU A CA 1
ATOM 685 C C . GLU A 1 89 ? 7.280 7.442 -20.423 1.00 92.69 89 GLU A C 1
ATOM 687 O O . GLU A 1 89 ? 7.404 6.240 -20.676 1.00 92.69 89 GLU A O 1
ATOM 692 N N . VAL A 1 90 ? 7.119 7.891 -19.176 1.00 95.06 90 VAL A N 1
ATOM 693 C CA . VAL A 1 90 ? 6.948 7.013 -18.017 1.00 95.06 90 VAL A CA 1
ATOM 694 C C . VAL A 1 90 ? 5.473 6.941 -17.661 1.00 95.06 90 VAL A C 1
ATOM 696 O O . VAL A 1 90 ? 4.860 7.947 -17.311 1.00 95.06 90 VAL A O 1
ATOM 699 N N . THR A 1 91 ? 4.920 5.732 -17.668 1.00 93.75 91 THR A N 1
ATOM 700 C CA . THR A 1 91 ? 3.577 5.463 -17.152 1.00 93.75 91 THR A CA 1
ATOM 701 C C . THR A 1 91 ? 3.685 4.775 -15.797 1.00 93.75 91 THR A C 1
ATOM 703 O O . THR A 1 91 ? 4.198 3.657 -15.712 1.00 93.75 91 THR A O 1
ATOM 706 N N . GLU A 1 92 ? 3.176 5.412 -14.741 1.00 96.69 92 GLU A N 1
ATOM 707 C CA . GLU A 1 92 ? 2.899 4.721 -13.478 1.00 96.69 92 GLU A CA 1
ATOM 708 C C . GLU A 1 92 ? 1.672 3.826 -13.675 1.00 96.69 92 GLU A C 1
ATOM 710 O O . GLU A 1 92 ? 0.590 4.298 -14.017 1.00 96.69 92 GLU A O 1
ATOM 715 N N . VAL A 1 93 ? 1.857 2.520 -13.502 1.00 94.44 93 VAL A N 1
ATOM 716 C CA . VAL A 1 93 ? 0.818 1.512 -13.743 1.00 94.44 93 VAL A CA 1
ATOM 717 C C . VAL A 1 93 ? 0.071 1.177 -12.459 1.00 94.44 93 VAL A C 1
ATOM 719 O O . VAL A 1 93 ? -1.139 0.983 -12.489 1.00 94.44 93 VAL A O 1
ATOM 722 N N . ALA A 1 94 ? 0.772 1.106 -11.329 1.00 91.38 94 ALA A N 1
ATOM 723 C CA . ALA A 1 94 ? 0.161 0.856 -10.031 1.00 91.38 94 ALA A CA 1
ATOM 724 C C . ALA A 1 94 ? 1.024 1.423 -8.906 1.00 91.38 94 ALA A C 1
ATOM 726 O O . ALA A 1 94 ? 2.246 1.468 -9.021 1.00 91.38 94 ALA A O 1
ATOM 727 N N . THR A 1 95 ? 0.394 1.740 -7.779 1.00 93.12 95 THR A N 1
ATOM 728 C CA . THR A 1 95 ? 1.091 2.061 -6.532 1.00 93.12 95 THR A CA 1
ATOM 729 C C . THR A 1 95 ? 0.646 1.092 -5.445 1.00 93.12 95 THR A C 1
ATOM 731 O O . THR A 1 95 ? -0.548 0.921 -5.199 1.00 93.12 95 THR A O 1
ATOM 734 N N . VAL A 1 96 ? 1.613 0.436 -4.801 1.00 88.44 96 VAL A N 1
ATOM 735 C CA . VAL A 1 96 ? 1.377 -0.516 -3.713 1.00 88.44 96 VAL A CA 1
ATOM 736 C C . VAL A 1 96 ? 1.860 0.053 -2.374 1.00 88.44 96 VAL A C 1
ATOM 738 O O . VAL A 1 96 ? 2.908 0.703 -2.317 1.00 88.44 96 VAL A O 1
ATOM 741 N N . PRO A 1 97 ? 1.146 -0.197 -1.261 1.00 83.44 97 PRO A N 1
ATOM 742 C CA . PRO A 1 97 ? 1.608 0.213 0.059 1.00 83.44 97 PRO A CA 1
ATOM 743 C C . PRO A 1 97 ? 2.879 -0.543 0.470 1.00 83.44 97 PRO A C 1
ATOM 745 O O . PRO A 1 97 ? 2.849 -1.738 0.771 1.00 83.44 97 PRO A O 1
ATOM 748 N N . GLY A 1 98 ? 4.006 0.162 0.523 1.00 86.62 98 GLY A N 1
ATOM 749 C CA . GLY A 1 98 ? 5.255 -0.347 1.083 1.00 86.62 98 GLY A CA 1
ATOM 750 C C . GLY A 1 98 ? 6.480 0.050 0.272 1.00 86.62 98 GLY A C 1
ATOM 751 O O . GLY A 1 98 ? 6.385 0.591 -0.825 1.00 86.62 98 GLY A O 1
ATOM 752 N N . PHE A 1 99 ? 7.658 -0.226 0.828 1.00 91.94 99 PHE A N 1
ATOM 753 C CA . PHE A 1 99 ? 8.917 -0.017 0.119 1.00 91.94 99 PHE A CA 1
ATOM 754 C C . PHE A 1 99 ? 9.176 -1.209 -0.791 1.00 91.94 99 PHE A C 1
ATOM 756 O O . PHE A 1 99 ? 9.577 -2.281 -0.326 1.00 91.94 99 PHE A O 1
ATOM 763 N N . THR A 1 100 ? 8.888 -1.020 -2.075 1.00 95.38 100 THR A N 1
ATOM 764 C CA . THR A 1 100 ? 8.987 -2.074 -3.085 1.00 95.38 100 THR A CA 1
ATOM 765 C C . THR A 1 100 ? 10.445 -2.443 -3.332 1.00 95.38 100 THR A C 1
ATOM 767 O O . THR A 1 100 ? 11.345 -1.615 -3.213 1.00 95.38 100 THR A O 1
ATOM 770 N N . ARG A 1 101 ? 10.715 -3.709 -3.631 1.00 93.19 101 ARG A N 1
ATOM 771 C CA . ARG A 1 101 ? 12.065 -4.222 -3.886 1.00 93.19 101 ARG A CA 1
ATOM 772 C C . ARG A 1 101 ? 12.029 -5.281 -4.974 1.00 93.19 101 ARG A C 1
ATOM 774 O O . ARG A 1 101 ? 11.919 -4.942 -6.144 1.00 93.19 101 ARG A O 1
ATOM 781 N N . GLY A 1 102 ? 12.173 -6.560 -4.641 1.00 94.00 102 GLY A N 1
ATOM 782 C CA . GLY A 1 102 ? 12.179 -7.632 -5.629 1.00 94.00 102 GLY A CA 1
ATOM 783 C C . GLY A 1 102 ? 10.917 -7.612 -6.490 1.00 94.00 102 GLY A C 1
ATOM 784 O O . GLY A 1 102 ? 9.823 -7.488 -5.954 1.00 94.00 102 GLY A O 1
ATOM 785 N N . MET A 1 103 ? 11.064 -7.745 -7.807 1.00 96.56 103 MET A N 1
ATOM 786 C CA . MET A 1 103 ? 9.932 -7.891 -8.723 1.00 96.56 103 MET A CA 1
ATOM 787 C C . MET A 1 103 ? 10.129 -9.091 -9.641 1.00 96.56 103 MET A C 1
ATOM 789 O O . MET A 1 103 ? 11.225 -9.293 -10.174 1.00 96.56 103 MET A O 1
ATOM 793 N N . GLN A 1 104 ? 9.052 -9.834 -9.871 1.00 94.81 104 GLN A N 1
ATOM 794 C CA . GLN A 1 104 ? 8.956 -10.847 -10.915 1.00 94.81 104 GLN A CA 1
ATOM 795 C C . GLN A 1 104 ? 7.699 -10.602 -11.744 1.00 94.81 104 GLN A C 1
ATOM 797 O O . GLN A 1 104 ? 6.669 -10.225 -11.198 1.00 94.81 104 GLN A O 1
ATOM 802 N N . MET A 1 105 ? 7.777 -10.834 -13.052 1.00 93.69 105 MET A N 1
ATOM 803 C CA . MET A 1 105 ? 6.630 -10.713 -13.952 1.00 93.69 105 MET A CA 1
ATOM 804 C C . MET A 1 105 ? 6.354 -12.051 -14.640 1.00 93.69 105 MET A C 1
ATOM 806 O O . MET A 1 105 ? 7.288 -12.801 -14.940 1.00 93.69 105 MET A O 1
ATOM 810 N N . VAL A 1 106 ? 5.074 -12.367 -14.838 1.00 89.50 106 VAL A N 1
ATOM 811 C CA . VAL A 1 106 ? 4.592 -13.563 -15.542 1.00 89.50 106 VAL A CA 1
ATOM 812 C C . VAL A 1 106 ? 3.230 -13.270 -16.165 1.00 89.50 106 VAL A C 1
ATOM 814 O O . VAL A 1 106 ? 2.310 -12.854 -15.468 1.00 89.50 106 VAL A O 1
ATOM 817 N N . GLY A 1 107 ? 3.088 -13.471 -17.478 1.00 91.25 107 GLY A N 1
ATOM 818 C CA . GLY A 1 107 ? 1.858 -13.092 -18.186 1.00 91.25 107 GLY A CA 1
ATOM 819 C C . GLY A 1 107 ? 1.473 -11.642 -17.882 1.00 91.25 107 GLY A C 1
ATOM 820 O O . GLY A 1 107 ? 2.319 -10.759 -17.956 1.00 91.25 107 GLY A O 1
ATOM 821 N N . ASP A 1 108 ? 0.237 -11.406 -17.457 1.00 93.88 108 ASP A N 1
ATOM 822 C CA . ASP A 1 108 ? -0.239 -10.068 -17.084 1.00 93.88 108 ASP A CA 1
ATOM 823 C C . ASP A 1 108 ? -0.065 -9.740 -15.593 1.00 93.88 108 ASP A C 1
ATOM 825 O O . ASP A 1 108 ? -0.707 -8.826 -15.078 1.00 93.88 108 ASP A O 1
ATOM 829 N N . ILE A 1 109 ? 0.782 -10.483 -14.878 1.00 95.81 109 ILE A N 1
ATOM 830 C CA . ILE A 1 109 ? 0.967 -10.359 -13.432 1.00 95.81 109 ILE A CA 1
ATOM 831 C C . ILE A 1 109 ? 2.367 -9.848 -13.093 1.00 95.81 109 ILE A C 1
ATOM 833 O O . ILE A 1 109 ? 3.371 -10.375 -13.572 1.00 95.81 109 ILE A O 1
ATOM 837 N N . ALA A 1 110 ? 2.429 -8.873 -12.189 1.00 97.19 110 ALA A N 1
ATOM 838 C CA . ALA A 1 110 ? 3.628 -8.480 -11.463 1.00 97.19 110 ALA A CA 1
ATOM 839 C C . ALA A 1 110 ? 3.522 -8.912 -9.993 1.00 97.19 110 ALA A C 1
ATOM 841 O O . ALA A 1 110 ? 2.563 -8.584 -9.296 1.00 97.19 110 ALA A O 1
ATOM 842 N N . LEU A 1 111 ? 4.532 -9.637 -9.521 1.00 97.62 111 LEU A N 1
ATOM 843 C CA . LEU A 1 111 ? 4.758 -9.982 -8.122 1.00 97.62 111 LEU A CA 1
ATOM 844 C C . LEU A 1 111 ? 5.790 -9.011 -7.559 1.00 97.62 111 LEU A C 1
ATOM 846 O O . LEU A 1 111 ? 6.952 -9.038 -7.966 1.00 97.62 111 LEU A O 1
ATOM 850 N N . ILE A 1 112 ? 5.366 -8.152 -6.641 1.00 97.75 112 ILE A N 1
ATOM 851 C CA . ILE A 1 112 ? 6.163 -7.058 -6.094 1.00 97.75 112 ILE A CA 1
ATOM 852 C C . ILE A 1 112 ? 6.394 -7.316 -4.611 1.00 97.75 112 ILE A C 1
ATOM 854 O O . ILE A 1 112 ? 5.492 -7.184 -3.786 1.00 97.75 112 ILE A O 1
ATOM 858 N N . GLY A 1 113 ? 7.626 -7.662 -4.264 1.00 96.31 113 GLY A N 1
ATOM 859 C CA . GLY A 1 113 ? 8.064 -7.762 -2.883 1.00 96.31 113 GLY A CA 1
ATOM 860 C C . GLY A 1 113 ? 8.137 -6.382 -2.241 1.00 96.31 113 GLY A C 1
ATOM 861 O O . GLY A 1 113 ? 8.697 -5.452 -2.823 1.00 96.31 113 GLY A O 1
ATOM 862 N N . VAL A 1 114 ? 7.610 -6.257 -1.029 1.00 93.88 114 VAL A N 1
ATOM 863 C CA . VAL A 1 114 ? 7.756 -5.077 -0.173 1.00 93.88 114 VAL A CA 1
ATOM 864 C C . VAL A 1 114 ? 8.464 -5.452 1.118 1.00 93.88 114 VAL A C 1
ATOM 866 O O . VAL A 1 114 ? 8.172 -6.480 1.726 1.00 93.88 114 VAL A O 1
ATOM 869 N N . SER A 1 115 ? 9.396 -4.601 1.542 1.00 91.00 115 SER A N 1
ATOM 870 C CA . SER A 1 115 ? 10.056 -4.725 2.842 1.00 91.00 115 SER A CA 1
ATOM 871 C C . SER A 1 115 ? 9.379 -3.858 3.893 1.00 91.00 115 SER A C 1
ATOM 873 O O . SER A 1 115 ? 8.949 -2.730 3.625 1.00 91.00 115 SER A O 1
ATOM 875 N N . LYS A 1 116 ? 9.425 -4.331 5.136 1.00 85.50 116 LYS A N 1
ATOM 876 C CA . LYS A 1 116 ? 9.044 -3.563 6.313 1.00 85.50 116 LYS A CA 1
ATOM 877 C C . LYS A 1 116 ? 10.063 -2.456 6.557 1.00 85.50 116 LYS A C 1
ATOM 879 O O . LYS A 1 116 ? 11.174 -2.689 7.031 1.00 85.50 116 LYS A O 1
ATOM 884 N N . VAL A 1 117 ? 9.686 -1.217 6.256 1.00 73.56 117 VAL A N 1
ATOM 885 C CA . VAL A 1 117 ? 10.590 -0.074 6.433 1.00 73.56 117 VAL A CA 1
ATOM 886 C C . VAL A 1 117 ? 10.769 0.239 7.911 1.00 73.56 117 VAL A C 1
ATOM 888 O O . VAL A 1 117 ? 9.827 0.640 8.591 1.00 73.56 117 VAL A O 1
ATOM 891 N N . ARG A 1 118 ? 11.995 0.113 8.418 1.00 63.41 118 ARG A N 1
ATOM 892 C CA . ARG A 1 118 ? 12.364 0.655 9.729 1.00 63.41 118 ARG A CA 1
ATOM 893 C C . ARG A 1 118 ? 12.750 2.120 9.570 1.00 63.41 118 ARG A C 1
ATOM 895 O O . ARG A 1 118 ? 13.495 2.480 8.657 1.00 63.41 118 ARG A O 1
ATOM 902 N N . GLU A 1 119 ? 12.267 2.960 10.476 1.00 54.38 119 GLU A N 1
ATOM 903 C CA . GLU A 1 119 ? 12.631 4.375 10.520 1.00 54.38 119 GLU A CA 1
ATOM 904 C C . GLU A 1 119 ? 14.082 4.494 10.994 1.00 54.38 119 GLU A C 1
ATOM 906 O O . GLU A 1 119 ? 14.388 4.524 12.181 1.00 54.38 119 GLU A O 1
ATOM 911 N N . SER A 1 120 ? 15.000 4.447 10.034 1.00 54.12 120 SER A N 1
ATOM 912 C CA . SER A 1 120 ? 16.430 4.669 10.224 1.00 54.12 120 SER A CA 1
ATOM 913 C C . SER A 1 120 ? 16.853 5.908 9.440 1.00 54.12 120 SER A C 1
ATOM 915 O O . SER A 1 120 ? 16.164 6.326 8.504 1.00 54.12 120 SER A O 1
ATOM 917 N N . ALA A 1 121 ? 18.022 6.467 9.765 1.00 46.28 121 ALA A N 1
ATOM 918 C CA . ALA A 1 121 ? 18.585 7.631 9.071 1.00 46.28 121 ALA A CA 1
ATOM 919 C C . ALA A 1 121 ? 18.665 7.453 7.537 1.00 46.28 121 ALA A C 1
ATOM 921 O O . ALA A 1 121 ? 18.644 8.425 6.783 1.00 46.28 121 ALA A O 1
ATOM 922 N N . THR A 1 122 ? 18.720 6.206 7.057 1.00 52.16 122 THR A N 1
ATOM 923 C CA . THR A 1 122 ? 18.802 5.899 5.628 1.00 52.16 122 THR A CA 1
ATOM 924 C C . THR A 1 122 ? 17.467 6.084 4.906 1.00 52.16 122 THR A C 1
ATOM 926 O O . THR A 1 122 ? 17.496 6.576 3.791 1.00 52.16 122 THR A O 1
ATOM 929 N N . PHE A 1 123 ? 16.311 5.803 5.515 1.0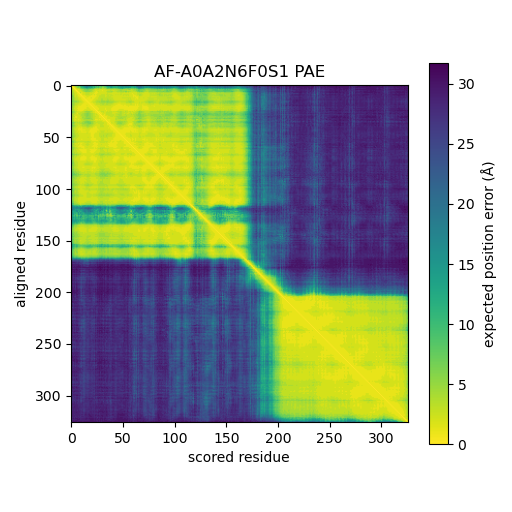0 53.91 123 PHE A N 1
ATOM 930 C CA . PHE A 1 123 ? 15.003 5.831 4.823 1.00 53.91 123 PHE A CA 1
ATOM 931 C C . PHE A 1 123 ? 14.107 7.013 5.211 1.00 53.91 123 PHE A C 1
ATOM 933 O O . PHE A 1 123 ? 13.034 7.182 4.640 1.00 53.91 123 PHE A O 1
ATOM 940 N N . SER A 1 124 ? 14.542 7.852 6.154 1.00 53.50 124 SER A N 1
ATOM 941 C CA . SER A 1 124 ? 13.800 9.043 6.574 1.00 53.50 124 SER A CA 1
ATOM 942 C C . SER A 1 124 ? 13.456 9.966 5.395 1.00 53.50 124 SER A C 1
ATOM 944 O O . SER A 1 124 ? 14.301 10.236 4.537 1.00 53.50 124 SER A O 1
ATOM 946 N N . GLY A 1 125 ? 12.212 10.460 5.374 1.00 57.97 125 GLY A N 1
ATOM 947 C CA . GLY A 1 125 ? 11.732 11.461 4.415 1.00 57.97 125 GLY A CA 1
ATOM 948 C C . GLY A 1 125 ? 11.036 10.922 3.158 1.00 57.97 125 GLY A C 1
ATOM 949 O O . GLY A 1 125 ? 10.575 11.730 2.357 1.00 57.97 125 GLY A O 1
ATOM 950 N N . LEU A 1 126 ? 10.916 9.602 2.980 1.00 63.94 126 LEU A N 1
ATOM 951 C CA . LEU A 1 126 ? 10.209 9.015 1.830 1.00 63.94 126 LEU A CA 1
ATOM 952 C C . LEU A 1 126 ? 8.696 8.898 2.097 1.00 63.94 126 LEU A C 1
ATOM 954 O O . LEU A 1 126 ? 8.307 8.614 3.231 1.00 63.94 126 LEU A O 1
ATOM 958 N N . PRO A 1 127 ? 7.824 9.052 1.080 1.00 64.06 127 PRO A N 1
ATOM 959 C CA . PRO A 1 127 ? 6.378 8.858 1.229 1.00 64.06 127 PRO A CA 1
ATOM 960 C C . PRO A 1 127 ? 5.999 7.548 1.939 1.00 64.06 127 PRO A C 1
ATOM 962 O O . PRO A 1 127 ? 5.196 7.558 2.872 1.00 64.06 127 PRO A O 1
ATOM 965 N N . VAL A 1 128 ? 6.660 6.442 1.585 1.00 61.25 128 VAL A N 1
ATOM 966 C CA . VAL A 1 128 ? 6.405 5.107 2.155 1.00 61.25 128 VAL A CA 1
ATOM 967 C C . VAL A 1 128 ? 6.734 4.972 3.648 1.00 61.25 128 VAL A C 1
ATOM 969 O O . VAL A 1 128 ? 6.261 4.038 4.291 1.00 61.25 128 VAL A O 1
ATOM 972 N N . THR A 1 129 ? 7.496 5.892 4.258 1.00 56.41 129 THR A N 1
ATOM 973 C CA . THR A 1 129 ? 7.772 5.833 5.709 1.00 56.41 129 THR A CA 1
ATOM 974 C C . THR A 1 129 ? 6.634 6.375 6.567 1.00 56.41 129 THR A C 1
ATOM 976 O O . THR A 1 129 ? 6.659 6.191 7.784 1.00 56.41 129 THR A O 1
ATOM 979 N N . LYS A 1 130 ? 5.645 7.031 5.947 1.00 58.53 130 LYS A N 1
ATOM 980 C CA . LYS A 1 130 ? 4.454 7.586 6.609 1.00 58.53 130 LYS A CA 1
ATOM 981 C C . LYS A 1 130 ? 3.276 6.605 6.649 1.00 58.53 130 LYS A C 1
ATOM 983 O O . LYS A 1 130 ? 2.203 6.973 7.117 1.00 58.53 130 LYS A O 1
ATOM 988 N N . LEU A 1 131 ? 3.457 5.379 6.149 1.00 62.25 131 LEU A N 1
ATOM 989 C CA . LEU A 1 131 ? 2.401 4.370 6.122 1.00 62.25 131 LEU A CA 1
ATOM 990 C C . LEU A 1 131 ? 2.019 3.925 7.548 1.00 62.25 131 LEU A C 1
ATOM 992 O O . LEU A 1 131 ? 2.914 3.691 8.368 1.00 62.25 131 LEU A O 1
ATOM 996 N N . PRO A 1 132 ? 0.713 3.765 7.842 1.00 50.94 132 PRO A N 1
ATOM 997 C CA . PRO A 1 132 ? 0.219 3.426 9.180 1.00 50.94 132 PRO A CA 1
ATOM 998 C C . PRO A 1 132 ? 0.622 2.011 9.615 1.00 50.94 132 PRO A C 1
ATOM 1000 O O . PRO A 1 132 ? 0.929 1.786 10.784 1.00 50.94 132 PRO A O 1
ATOM 1003 N N . LYS A 1 133 ? 0.693 1.070 8.663 1.00 67.62 133 LYS A N 1
ATOM 1004 C CA . LYS A 1 133 ? 1.187 -0.294 8.869 1.00 67.62 133 LYS A CA 1
ATOM 1005 C C . LYS A 1 133 ? 2.421 -0.517 8.000 1.00 67.62 133 LYS A C 1
ATOM 1007 O O . LYS A 1 133 ? 2.388 -0.332 6.786 1.00 67.62 133 LYS A O 1
ATOM 1012 N N . ARG A 1 134 ? 3.521 -0.928 8.631 1.00 72.88 134 ARG A N 1
ATOM 1013 C CA . ARG A 1 134 ? 4.753 -1.338 7.945 1.00 72.88 134 ARG A CA 1
ATOM 1014 C C . ARG A 1 134 ? 4.698 -2.851 7.770 1.00 72.88 134 ARG A C 1
ATOM 1016 O O . ARG A 1 134 ? 4.777 -3.576 8.762 1.00 72.88 134 ARG A O 1
ATOM 1023 N N . VAL A 1 135 ? 4.550 -3.295 6.528 1.00 80.69 135 VAL A N 1
ATOM 1024 C CA . VAL A 1 135 ? 4.359 -4.705 6.163 1.00 80.69 135 VAL A CA 1
ATOM 1025 C C . VAL A 1 135 ? 5.548 -5.244 5.376 1.00 80.69 135 VAL A C 1
ATOM 1027 O O . VAL A 1 135 ? 6.267 -4.486 4.727 1.00 80.69 135 VAL A O 1
ATOM 1030 N N . CYS A 1 136 ? 5.737 -6.556 5.448 1.00 89.25 136 CYS A N 1
ATOM 1031 C CA . CYS A 1 136 ? 6.620 -7.325 4.582 1.00 89.25 136 CYS A CA 1
ATOM 1032 C C . CYS A 1 136 ? 5.749 -8.337 3.833 1.00 89.25 136 CYS A C 1
ATOM 1034 O O . CYS A 1 136 ? 4.830 -8.896 4.432 1.00 89.25 136 CYS A O 1
ATOM 1036 N N . GLY A 1 137 ? 5.981 -8.550 2.542 1.00 92.12 137 GLY A N 1
ATOM 1037 C CA . GLY A 1 137 ? 5.165 -9.482 1.766 1.00 92.12 137 GLY A CA 1
ATOM 1038 C C . GLY A 1 137 ? 5.225 -9.250 0.265 1.00 92.12 137 GLY A C 1
ATOM 1039 O O . GLY A 1 137 ? 6.039 -8.469 -0.224 1.00 92.12 137 GLY A O 1
ATOM 1040 N N . ILE A 1 138 ? 4.350 -9.923 -0.475 1.00 96.00 138 ILE A N 1
ATOM 1041 C CA . ILE A 1 138 ? 4.307 -9.863 -1.939 1.00 96.00 138 ILE A CA 1
ATOM 1042 C C . ILE A 1 138 ? 2.953 -9.323 -2.386 1.00 96.00 138 ILE A C 1
ATOM 1044 O O . ILE A 1 138 ? 1.924 -9.972 -2.207 1.00 96.00 138 ILE A O 1
ATOM 1048 N N . TRP A 1 139 ? 2.957 -8.144 -2.998 1.00 94.75 139 TRP A N 1
ATOM 1049 C CA . TRP A 1 139 ? 1.809 -7.629 -3.734 1.00 94.75 139 TRP A CA 1
ATOM 1050 C C . TRP A 1 139 ? 1.723 -8.297 -5.100 1.00 94.75 139 TRP A C 1
ATOM 1052 O O . TRP A 1 139 ? 2.729 -8.462 -5.787 1.00 94.75 139 TRP A O 1
ATOM 1062 N N . VAL A 1 140 ? 0.513 -8.652 -5.507 1.00 94.44 140 VAL A N 1
ATOM 1063 C CA . VAL A 1 140 ? 0.221 -9.224 -6.821 1.00 94.44 140 VAL A CA 1
ATOM 1064 C C . VAL A 1 140 ? -0.586 -8.194 -7.597 1.00 94.44 140 VAL A C 1
ATOM 1066 O O . VAL A 1 140 ? -1.648 -7.784 -7.136 1.00 94.44 140 VAL A O 1
ATOM 1069 N N . VAL A 1 141 ? -0.093 -7.754 -8.752 1.00 89.88 141 VAL A N 1
ATOM 1070 C CA . VAL A 1 141 ? -0.684 -6.670 -9.551 1.00 89.88 141 VAL A CA 1
ATOM 1071 C C . VAL A 1 141 ? -0.952 -7.154 -10.972 1.00 89.88 141 VAL A C 1
ATOM 1073 O O . VAL A 1 141 ? -0.075 -7.751 -11.589 1.00 89.88 141 VAL A O 1
ATOM 1076 N N . ASN A 1 142 ? -2.140 -6.876 -11.508 1.00 91.62 142 ASN A N 1
ATOM 1077 C CA . ASN A 1 142 ? -2.424 -7.005 -12.933 1.00 91.62 142 ASN A CA 1
ATOM 1078 C C . ASN A 1 142 ? -1.835 -5.799 -13.680 1.00 91.62 142 ASN A C 1
ATOM 1080 O O . ASN A 1 142 ? -2.231 -4.662 -13.425 1.00 91.62 142 ASN A O 1
ATOM 1084 N N . ILE A 1 143 ? -0.913 -6.040 -14.607 1.00 91.88 143 ILE A N 1
ATOM 1085 C CA . ILE A 1 143 ? -0.138 -4.988 -15.282 1.00 91.88 143 ILE A CA 1
ATOM 1086 C C . ILE A 1 143 ? -0.886 -4.316 -16.436 1.00 91.88 143 ILE A C 1
ATOM 1088 O O . ILE A 1 143 ? -0.494 -3.231 -16.853 1.00 91.88 143 ILE A O 1
ATOM 1092 N N . GLN A 1 144 ? -1.955 -4.934 -16.947 1.00 87.12 144 GLN A N 1
ATOM 1093 C CA . GLN A 1 144 ? -2.791 -4.331 -17.989 1.00 87.12 144 GLN A CA 1
ATOM 1094 C C . GLN A 1 144 ? -3.739 -3.296 -17.389 1.00 87.12 144 GLN A C 1
ATOM 1096 O O . GLN A 1 144 ? -3.977 -2.245 -17.978 1.00 87.12 144 GLN A O 1
ATOM 1101 N N . THR A 1 145 ? -4.282 -3.592 -16.206 1.00 85.19 145 THR A N 1
ATOM 1102 C CA . THR A 1 145 ? -5.294 -2.748 -15.559 1.00 85.19 145 THR A CA 1
ATOM 1103 C C . THR A 1 145 ? -4.748 -1.913 -14.401 1.00 85.19 145 THR A C 1
ATOM 1105 O O . THR A 1 145 ? -5.497 -1.120 -13.840 1.00 85.19 145 THR A O 1
ATOM 1108 N N . GLY A 1 146 ? -3.507 -2.145 -13.960 1.00 79.81 146 GLY A N 1
ATOM 1109 C CA . GLY A 1 146 ? -2.936 -1.524 -12.757 1.00 79.81 146 GLY A CA 1
ATOM 1110 C C . GLY A 1 146 ? -3.535 -2.024 -11.438 1.00 79.81 146 GLY A C 1
ATOM 1111 O O . GLY A 1 146 ? -3.294 -1.461 -10.370 1.00 79.81 146 GLY A O 1
ATOM 1112 N N . ARG A 1 147 ? -4.355 -3.080 -11.483 1.00 81.06 147 ARG A N 1
ATOM 1113 C CA . ARG A 1 147 ? -5.155 -3.512 -10.335 1.00 81.06 147 ARG A CA 1
ATOM 1114 C C . ARG A 1 147 ? -4.334 -4.383 -9.393 1.00 81.06 147 ARG A C 1
ATOM 1116 O O . ARG A 1 147 ? -3.777 -5.391 -9.814 1.00 81.06 147 ARG A O 1
ATOM 1123 N N . ILE A 1 148 ? -4.375 -4.080 -8.100 1.00 85.31 148 ILE A N 1
ATOM 1124 C CA . ILE A 1 148 ? -3.905 -5.001 -7.061 1.00 85.31 148 ILE A CA 1
ATOM 1125 C C . ILE A 1 148 ? -4.874 -6.191 -6.972 1.00 85.31 148 ILE A C 1
ATOM 1127 O O . ILE A 1 148 ? -6.069 -6.021 -6.724 1.00 85.31 148 ILE A O 1
ATOM 1131 N N . ILE A 1 149 ? -4.354 -7.394 -7.203 1.00 83.94 149 ILE A N 1
ATOM 1132 C CA . ILE A 1 149 ? -5.077 -8.668 -7.124 1.00 83.94 149 ILE A CA 1
ATOM 1133 C C . ILE A 1 149 ? -5.129 -9.153 -5.680 1.00 83.94 149 ILE A C 1
ATOM 1135 O O . ILE A 1 149 ? -6.202 -9.472 -5.182 1.00 83.94 149 ILE A O 1
ATOM 1139 N N . THR A 1 150 ? -3.975 -9.232 -5.017 1.00 85.19 150 THR A N 1
ATOM 1140 C CA . THR A 1 150 ? -3.878 -9.695 -3.629 1.00 85.19 150 THR A CA 1
ATOM 1141 C C . THR A 1 150 ? -2.565 -9.256 -2.981 1.00 85.19 150 THR A C 1
ATOM 1143 O O . THR A 1 150 ? -1.663 -8.745 -3.652 1.00 85.19 150 THR A O 1
ATOM 1146 N N . PHE A 1 151 ? -2.462 -9.482 -1.674 1.00 87.69 151 PHE A N 1
ATOM 1147 C CA . PHE A 1 151 ? -1.249 -9.337 -0.887 1.00 87.69 151 PHE A CA 1
ATOM 1148 C C . PHE A 1 151 ? -0.982 -10.608 -0.098 1.00 87.69 151 PHE A C 1
ATOM 1150 O O . PHE A 1 151 ? -1.835 -11.073 0.654 1.00 87.69 151 PHE A O 1
ATOM 1157 N N . ILE A 1 152 ? 0.225 -11.138 -0.234 1.00 87.62 152 ILE A N 1
ATOM 1158 C CA . ILE A 1 152 ? 0.716 -12.233 0.592 1.00 87.62 152 ILE A CA 1
ATOM 1159 C C . ILE A 1 152 ? 1.560 -11.602 1.696 1.00 87.62 152 ILE A C 1
ATOM 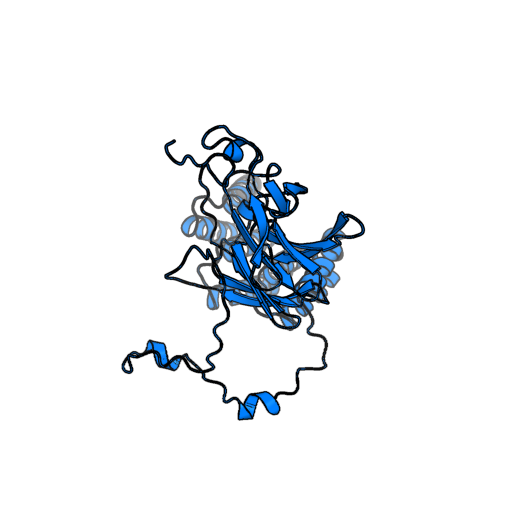1161 O O . ILE A 1 152 ? 2.739 -11.314 1.485 1.00 87.62 152 ILE A O 1
ATOM 1165 N N . GLU A 1 153 ? 0.946 -11.329 2.847 1.00 86.00 153 GLU A N 1
ATOM 1166 C CA . GLU A 1 153 ? 1.640 -10.748 3.999 1.00 86.00 153 GLU A CA 1
ATOM 1167 C C . GLU A 1 153 ? 2.492 -11.802 4.714 1.00 86.00 153 GLU A C 1
ATOM 1169 O O . GLU A 1 153 ? 2.023 -12.890 5.048 1.00 86.00 153 GLU A O 1
ATOM 1174 N N . PHE A 1 154 ? 3.740 -11.454 5.015 1.00 82.62 154 PHE A N 1
ATOM 1175 C CA . PHE A 1 154 ? 4.593 -12.227 5.908 1.00 82.62 154 PHE A CA 1
ATOM 1176 C C . PHE A 1 154 ? 4.445 -11.672 7.325 1.00 82.62 154 PHE A C 1
ATOM 1178 O O . PHE A 1 154 ? 5.002 -10.631 7.672 1.00 82.62 154 PHE A O 1
ATOM 1185 N N . SER A 1 155 ? 3.658 -12.368 8.146 1.00 75.75 155 SER A N 1
ATOM 1186 C CA . SER A 1 155 ? 3.296 -11.930 9.500 1.00 75.75 155 SER A CA 1
ATOM 1187 C C . SER A 1 155 ? 4.425 -12.084 10.526 1.00 75.75 155 SER A C 1
ATOM 1189 O O . SER A 1 155 ? 4.419 -11.415 11.560 1.00 75.75 155 SER A O 1
ATOM 1191 N N . SER A 1 156 ? 5.409 -12.948 10.261 1.00 75.00 156 SER A N 1
ATOM 1192 C CA . SER A 1 156 ? 6.574 -13.161 11.124 1.00 75.00 156 SER A CA 1
ATOM 1193 C C . SER A 1 156 ? 7.753 -13.765 10.352 1.00 75.00 156 SER A C 1
ATOM 1195 O O . SER A 1 156 ? 7.607 -14.217 9.219 1.00 75.00 156 SER A O 1
ATOM 1197 N N . GLY A 1 157 ? 8.948 -13.741 10.950 1.00 72.94 157 GLY A N 1
ATOM 1198 C CA . GLY A 1 157 ? 10.141 -14.413 10.417 1.00 72.94 157 GLY A CA 1
ATOM 1199 C C . GLY A 1 157 ? 10.868 -13.692 9.274 1.00 72.94 157 GLY A C 1
ATOM 1200 O O . GLY A 1 157 ? 12.035 -13.993 9.032 1.00 72.94 157 GLY A O 1
ATOM 1201 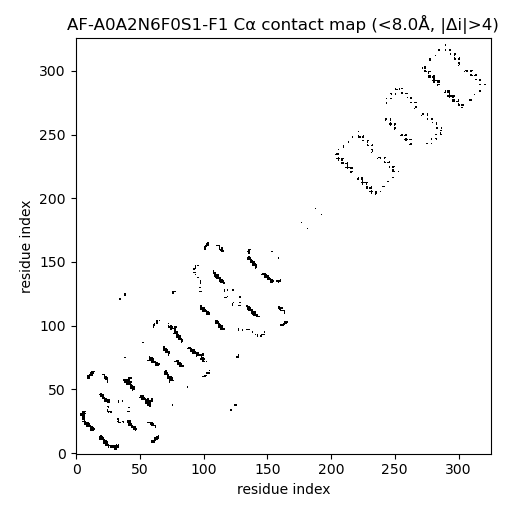N N . MET A 1 158 ? 10.240 -12.714 8.611 1.00 78.06 158 MET A N 1
ATOM 1202 C CA . MET A 1 158 ? 10.845 -11.966 7.505 1.00 78.06 158 MET A CA 1
ATOM 1203 C C . MET A 1 158 ? 10.405 -10.498 7.493 1.00 78.06 158 MET A C 1
ATOM 1205 O O . MET A 1 158 ? 9.224 -10.198 7.367 1.00 78.06 158 MET A O 1
ATOM 1209 N N . ASP A 1 159 ? 11.373 -9.580 7.544 1.00 83.69 159 ASP A N 1
ATOM 1210 C CA . ASP A 1 159 ? 11.132 -8.130 7.470 1.00 83.69 159 ASP A CA 1
ATOM 1211 C C . ASP A 1 159 ? 11.583 -7.512 6.136 1.00 83.69 159 ASP A C 1
ATOM 1213 O O . ASP A 1 159 ? 11.185 -6.393 5.811 1.00 83.69 159 ASP A O 1
ATOM 1217 N N . GLU A 1 160 ? 12.420 -8.204 5.358 1.00 86.06 160 GLU A N 1
ATOM 1218 C CA . GLU A 1 160 ? 12.982 -7.667 4.120 1.00 86.06 160 GLU A CA 1
ATOM 1219 C C . GLU A 1 160 ? 12.926 -8.673 2.970 1.00 86.06 160 GLU A C 1
ATOM 1221 O O . GLU A 1 160 ? 13.336 -9.821 3.118 1.00 86.06 160 GLU A O 1
ATOM 1226 N N . ILE A 1 161 ? 12.481 -8.206 1.799 1.00 87.88 161 ILE A N 1
ATOM 1227 C CA . ILE A 1 161 ? 12.459 -8.978 0.553 1.00 87.88 161 ILE A CA 1
ATOM 1228 C C . ILE A 1 161 ? 13.366 -8.291 -0.458 1.00 87.88 161 ILE A C 1
ATOM 1230 O O . ILE A 1 161 ? 13.037 -7.229 -0.970 1.00 87.88 161 ILE A O 1
ATOM 1234 N N . PHE A 1 162 ? 14.505 -8.890 -0.789 1.00 84.31 162 PHE A N 1
ATOM 1235 C CA . PHE A 1 162 ? 15.435 -8.298 -1.760 1.00 84.31 162 PHE A CA 1
ATOM 1236 C C . PHE A 1 162 ? 15.109 -8.668 -3.208 1.00 84.31 162 PHE A C 1
ATOM 1238 O O . PHE A 1 162 ? 15.296 -7.862 -4.116 1.00 84.31 162 PHE A O 1
ATOM 1245 N N . SER A 1 163 ? 14.602 -9.879 -3.428 1.00 86.19 163 SER A N 1
ATOM 1246 C CA . SER A 1 163 ? 14.276 -10.401 -4.751 1.00 86.19 163 SER A CA 1
ATOM 1247 C C . SER A 1 163 ? 13.027 -11.271 -4.680 1.00 86.19 163 SER A C 1
ATOM 1249 O O . SER A 1 163 ? 12.776 -11.917 -3.665 1.00 86.19 163 SER A O 1
ATOM 1251 N N . VAL A 1 164 ? 12.268 -11.290 -5.771 1.00 90.00 164 VAL A N 1
ATOM 1252 C CA . VAL A 1 164 ? 11.148 -12.205 -5.994 1.00 90.00 164 VAL A CA 1
ATOM 1253 C C . VAL A 1 164 ? 11.482 -12.983 -7.257 1.00 90.00 164 VAL A C 1
ATOM 1255 O O . VAL A 1 164 ? 11.921 -12.393 -8.243 1.00 90.00 164 VAL A O 1
ATOM 1258 N N . GLY A 1 165 ? 11.310 -14.299 -7.212 1.00 85.75 165 GLY A N 1
ATOM 1259 C CA . GLY A 1 165 ? 11.540 -15.186 -8.343 1.00 85.75 165 GLY A CA 1
ATOM 1260 C C . GLY A 1 165 ? 10.451 -16.245 -8.407 1.00 85.75 165 GLY A C 1
ATOM 1261 O O . GLY A 1 165 ? 9.961 -16.696 -7.374 1.00 85.75 165 GLY A O 1
ATOM 1262 N N . LEU A 1 166 ? 10.082 -16.629 -9.625 1.00 78.69 166 LEU A N 1
ATOM 1263 C CA . LEU A 1 166 ? 9.193 -17.756 -9.880 1.00 78.69 166 LEU A CA 1
ATOM 1264 C C . LEU A 1 166 ? 10.044 -18.945 -10.305 1.00 78.69 166 LEU A C 1
ATOM 1266 O O . LEU A 1 166 ? 10.818 -18.850 -11.257 1.00 78.69 166 LEU A O 1
ATOM 1270 N N . LEU A 1 167 ? 9.916 -20.049 -9.577 1.00 75.00 167 LEU A N 1
ATOM 1271 C CA . LEU A 1 167 ? 10.588 -21.298 -9.909 1.00 75.00 167 LEU A CA 1
ATOM 1272 C C . LEU A 1 167 ? 9.656 -22.155 -10.779 1.00 75.00 167 LEU A C 1
ATOM 1274 O O . LEU A 1 167 ? 8.452 -22.170 -10.534 1.00 75.00 167 LEU A O 1
ATOM 1278 N N . PRO A 1 168 ? 10.181 -22.889 -11.775 1.00 54.66 168 PRO A N 1
ATOM 1279 C CA . PRO A 1 168 ? 9.381 -23.655 -12.736 1.00 54.66 168 PRO A CA 1
ATOM 1280 C C . PRO A 1 168 ? 8.802 -24.962 -12.161 1.00 54.66 168 PRO A C 1
ATOM 1282 O O . PRO A 1 168 ? 8.391 -25.837 -12.920 1.00 54.66 168 PRO A O 1
ATOM 1285 N N . TYR A 1 169 ? 8.801 -25.127 -10.837 1.00 53.16 169 TYR A N 1
ATOM 1286 C CA . TYR A 1 169 ? 8.340 -26.336 -10.165 1.00 53.16 169 TYR A CA 1
ATOM 1287 C C . TYR A 1 169 ? 6.970 -26.094 -9.534 1.00 53.16 169 TYR A C 1
ATOM 1289 O O . TYR A 1 169 ? 6.777 -25.128 -8.803 1.00 53.16 169 TYR A O 1
ATOM 1297 N N . SER A 1 170 ? 6.030 -27.000 -9.800 1.00 50.19 170 SER A N 1
ATOM 1298 C CA . SER A 1 170 ? 4.680 -27.008 -9.225 1.00 50.19 170 SER A CA 1
ATOM 1299 C C . SER A 1 170 ? 4.611 -27.667 -7.841 1.00 50.19 170 SER A C 1
ATOM 1301 O O . SER A 1 170 ? 3.555 -27.665 -7.221 1.00 50.19 170 SER A O 1
ATOM 1303 N N . VAL A 1 171 ? 5.718 -28.248 -7.361 1.00 44.84 171 VAL A N 1
ATOM 1304 C CA . VAL A 1 171 ? 5.788 -28.979 -6.092 1.00 44.84 171 VAL A CA 1
ATOM 1305 C C . VAL A 1 171 ? 7.086 -28.619 -5.382 1.00 44.84 171 VAL A C 1
ATOM 1307 O O . VAL A 1 171 ? 8.175 -28.858 -5.904 1.00 44.84 171 VAL A O 1
ATOM 1310 N N . THR A 1 172 ? 6.967 -28.086 -4.172 1.00 42.97 172 THR A N 1
ATOM 1311 C CA . THR A 1 172 ? 8.046 -28.146 -3.188 1.00 42.97 172 THR A CA 1
ATOM 1312 C C . THR A 1 172 ? 7.643 -29.234 -2.207 1.00 42.97 172 THR A C 1
ATOM 1314 O O . THR A 1 172 ? 6.699 -29.041 -1.444 1.00 42.97 172 THR A O 1
ATOM 1317 N N . GLU A 1 173 ? 8.322 -30.382 -2.211 1.00 42.62 173 GLU A N 1
ATOM 1318 C CA . GLU A 1 173 ? 8.292 -31.247 -1.031 1.00 42.62 173 GLU A CA 1
ATOM 1319 C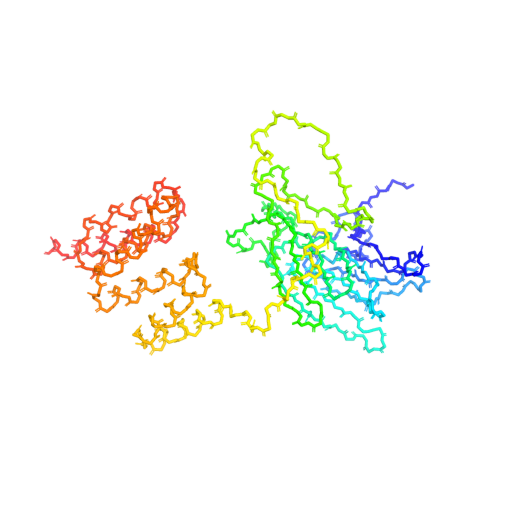 C . GLU A 1 173 ? 8.983 -30.469 0.093 1.00 42.62 173 GLU A C 1
ATOM 1321 O O . GLU A 1 173 ? 10.211 -30.389 0.160 1.00 42.62 173 GLU A O 1
ATOM 1326 N N . ILE A 1 174 ? 8.199 -29.818 0.952 1.00 46.62 174 ILE A N 1
ATOM 1327 C CA . ILE A 1 174 ? 8.722 -29.297 2.211 1.00 46.62 174 ILE A CA 1
ATOM 1328 C C . ILE A 1 174 ? 8.962 -30.526 3.088 1.00 46.62 174 ILE A C 1
ATOM 1330 O O . ILE A 1 174 ? 8.032 -31.103 3.646 1.00 46.62 174 ILE A O 1
ATOM 1334 N N . GLY A 1 175 ? 10.212 -30.981 3.151 1.00 40.78 175 GLY A N 1
ATOM 1335 C CA . GLY A 1 175 ? 10.605 -32.081 4.022 1.00 40.78 175 GLY A CA 1
ATOM 1336 C C . GLY A 1 175 ? 10.394 -31.713 5.492 1.00 40.78 175 GLY A C 1
ATOM 1337 O O . GLY A 1 175 ? 11.050 -30.802 5.993 1.00 40.78 175 GLY A O 1
ATOM 1338 N N . GLY A 1 176 ? 9.500 -32.437 6.173 1.00 45.12 176 GLY A N 1
ATOM 1339 C CA . GLY A 1 176 ? 9.280 -32.331 7.621 1.00 45.12 176 GLY A CA 1
ATOM 1340 C C . GLY A 1 176 ? 7.823 -32.542 8.038 1.00 45.12 176 GLY A C 1
ATOM 1341 O O . GLY A 1 176 ? 7.196 -31.625 8.554 1.00 45.12 176 GLY A O 1
ATOM 1342 N N . PHE A 1 177 ? 7.263 -33.731 7.807 1.00 49.12 177 PHE A N 1
ATOM 1343 C CA . PHE A 1 177 ? 5.917 -34.077 8.275 1.00 49.12 177 PHE A CA 1
ATOM 1344 C C . PHE A 1 177 ? 5.960 -34.540 9.735 1.00 49.12 177 PHE A C 1
ATOM 1346 O O . PHE A 1 177 ? 6.210 -35.720 9.954 1.00 49.12 177 PHE A O 1
ATOM 1353 N N . ASP A 1 178 ? 5.750 -33.625 10.693 1.00 51.53 178 ASP A N 1
ATOM 1354 C CA . ASP A 1 178 ? 4.996 -33.878 11.945 1.00 51.53 178 ASP A CA 1
ATOM 1355 C C . ASP A 1 178 ? 4.773 -32.582 12.771 1.00 51.53 178 ASP A C 1
ATOM 1357 O O . ASP A 1 178 ? 5.071 -32.531 13.963 1.00 51.53 178 ASP A O 1
ATOM 1361 N N . ASP A 1 179 ? 4.316 -31.482 12.153 1.00 53.53 179 ASP A N 1
ATOM 1362 C CA . ASP A 1 179 ? 4.015 -30.244 12.895 1.00 53.53 179 ASP A CA 1
ATOM 1363 C C . ASP A 1 179 ? 2.588 -29.751 12.630 1.00 53.53 179 ASP A C 1
ATOM 1365 O O . ASP A 1 179 ? 2.133 -29.648 11.488 1.00 53.53 179 ASP A O 1
ATOM 1369 N N . THR A 1 180 ? 1.904 -29.393 13.715 1.00 51.56 180 THR A N 1
ATOM 1370 C CA . THR A 1 180 ? 0.590 -28.746 13.794 1.00 51.56 180 THR A CA 1
ATOM 1371 C C . THR A 1 180 ? 0.396 -27.567 12.839 1.00 51.56 180 THR A C 1
ATOM 1373 O O . THR A 1 180 ? -0.721 -27.331 12.378 1.00 51.56 180 THR A O 1
ATOM 1376 N N . LEU A 1 181 ? 1.475 -26.870 12.473 1.00 50.09 181 LEU A N 1
ATOM 1377 C CA . LEU A 1 181 ? 1.460 -25.765 11.510 1.00 50.09 181 LEU A CA 1
ATOM 1378 C C . LEU A 1 181 ? 1.138 -26.199 10.068 1.00 50.09 181 LEU A C 1
ATOM 1380 O O . LEU A 1 181 ? 0.784 -25.361 9.240 1.00 50.09 181 LEU A O 1
ATOM 1384 N N . THR A 1 182 ? 1.227 -27.494 9.747 1.00 52.44 182 THR A N 1
ATOM 1385 C CA . THR A 1 182 ? 0.956 -28.005 8.392 1.00 52.44 182 THR A CA 1
ATOM 1386 C C . THR A 1 182 ? -0.530 -28.198 8.085 1.00 52.44 182 THR A C 1
ATOM 1388 O O . THR A 1 182 ? -0.906 -28.206 6.916 1.00 52.44 182 THR A O 1
ATOM 1391 N N . HIS A 1 183 ? -1.394 -28.257 9.104 1.00 49.97 183 HIS A N 1
ATOM 1392 C CA . HIS A 1 183 ? -2.843 -28.439 8.935 1.00 49.97 183 HIS A CA 1
ATOM 1393 C C . HIS A 1 183 ? -3.576 -27.213 8.371 1.00 49.97 183 HIS A C 1
ATOM 1395 O O . HIS A 1 183 ? -4.737 -27.326 7.987 1.00 49.97 183 HIS A O 1
ATOM 1401 N N . ALA A 1 184 ? -2.919 -26.052 8.314 1.00 50.53 184 ALA A N 1
ATOM 1402 C CA . ALA A 1 184 ? -3.465 -24.836 7.712 1.00 50.53 184 ALA A CA 1
ATOM 1403 C C . ALA A 1 184 ? -3.056 -24.651 6.238 1.00 50.53 184 ALA A C 1
ATOM 1405 O O . ALA A 1 184 ? -3.434 -23.657 5.619 1.00 50.53 184 ALA A O 1
ATOM 1406 N N . ASN A 1 185 ? -2.284 -25.587 5.672 1.00 46.78 185 ASN A N 1
ATOM 1407 C CA . ASN A 1 185 ? -1.828 -25.511 4.290 1.00 46.78 185 ASN A CA 1
ATOM 1408 C C . ASN A 1 185 ? -2.747 -26.329 3.384 1.00 46.78 185 ASN A C 1
ATOM 1410 O O . ASN A 1 185 ? -2.949 -27.523 3.597 1.00 46.78 185 ASN A O 1
ATOM 1414 N N . TYR A 1 186 ? -3.256 -25.686 2.338 1.00 47.75 186 TYR A N 1
ATOM 1415 C CA . TYR A 1 186 ? -4.051 -26.333 1.304 1.00 47.75 186 TYR A CA 1
ATOM 1416 C C . TYR A 1 186 ? -3.234 -26.396 0.018 1.00 47.75 186 TYR A C 1
ATOM 1418 O O . TYR A 1 186 ? -2.643 -25.405 -0.407 1.00 47.75 186 TYR A O 1
ATOM 1426 N N . MET A 1 187 ? -3.210 -27.572 -0.599 1.00 50.53 187 MET A N 1
ATOM 1427 C CA . MET A 1 187 ? -2.684 -27.779 -1.940 1.00 50.53 187 MET A CA 1
ATOM 1428 C C . MET A 1 187 ? -3.886 -27.888 -2.875 1.00 50.53 187 MET A C 1
ATOM 1430 O O . MET A 1 187 ? -4.723 -28.767 -2.690 1.00 50.53 187 MET A O 1
ATOM 1434 N N . VAL A 1 188 ? -3.996 -26.965 -3.827 1.00 49.78 188 VAL A N 1
ATOM 1435 C CA . VAL A 1 188 ? -5.029 -27.012 -4.869 1.00 49.78 188 VAL A CA 1
ATOM 1436 C C . VAL A 1 188 ? -4.481 -27.866 -6.008 1.00 49.78 188 VAL A C 1
ATOM 1438 O O . VAL A 1 188 ? -3.400 -27.569 -6.520 1.00 49.78 188 VAL A O 1
ATOM 1441 N N . ASP A 1 189 ? -5.178 -28.944 -6.367 1.00 53.69 189 ASP A N 1
ATOM 1442 C CA . ASP A 1 189 ? -4.769 -29.818 -7.467 1.00 53.69 189 ASP A CA 1
ATOM 1443 C C . ASP A 1 189 ? -4.863 -29.048 -8.797 1.00 53.69 189 ASP A C 1
ATOM 1445 O O . ASP A 1 189 ? -5.793 -28.273 -9.027 1.00 53.69 189 ASP A O 1
ATOM 1449 N N . ASN A 1 190 ? -3.907 -29.259 -9.705 1.00 50.84 190 ASN A N 1
ATOM 1450 C CA . ASN A 1 190 ? -3.939 -28.651 -11.038 1.00 50.84 190 ASN A CA 1
ATOM 1451 C C . ASN A 1 190 ? -5.194 -29.039 -11.839 1.00 50.84 190 ASN A C 1
ATOM 1453 O O . ASN A 1 190 ? -5.621 -28.266 -12.697 1.00 50.84 190 ASN A O 1
ATOM 1457 N N . ASN A 1 191 ? -5.784 -30.207 -11.568 1.00 62.09 191 ASN A N 1
ATOM 1458 C CA . ASN A 1 191 ? -7.048 -30.622 -12.175 1.00 62.09 191 ASN A CA 1
ATOM 1459 C C . ASN A 1 191 ? -8.219 -29.739 -11.718 1.00 62.09 191 ASN A C 1
ATOM 1461 O O . ASN A 1 191 ? -9.102 -29.449 -12.521 1.00 62.09 191 ASN A O 1
ATOM 1465 N N . ASP A 1 192 ? -8.183 -29.234 -10.482 1.00 55.62 192 ASP A N 1
ATOM 1466 C CA . ASP A 1 192 ? -9.228 -28.364 -9.940 1.00 55.62 192 ASP A CA 1
ATOM 1467 C C . ASP A 1 192 ? -9.129 -26.942 -10.521 1.00 55.62 192 ASP A C 1
ATOM 1469 O O . ASP A 1 192 ? -10.147 -26.291 -10.747 1.00 55.62 192 ASP A O 1
ATOM 1473 N N . ILE A 1 193 ? -7.915 -26.462 -10.836 1.00 55.66 193 ILE A N 1
ATOM 1474 C CA . ILE A 1 193 ? -7.666 -25.113 -11.392 1.00 55.66 193 ILE A CA 1
ATOM 1475 C C . ILE A 1 193 ? -8.334 -24.921 -12.761 1.00 55.66 193 ILE A C 1
ATOM 1477 O O . ILE A 1 193 ? -8.837 -23.835 -13.052 1.00 55.66 193 ILE A O 1
ATOM 1481 N N . GLY A 1 194 ? -8.361 -25.961 -13.602 1.00 58.41 194 GLY A N 1
ATOM 1482 C CA . GLY A 1 194 ? -8.989 -25.912 -14.929 1.00 58.41 194 GLY A CA 1
ATOM 1483 C C . GLY A 1 194 ? -10.514 -25.766 -14.892 1.00 58.41 194 GLY A C 1
ATOM 1484 O O . GLY A 1 194 ? -11.113 -25.322 -15.872 1.00 58.41 194 GLY A O 1
ATOM 1485 N N . GLU A 1 195 ? -11.136 -26.102 -13.760 1.00 57.41 195 GLU A N 1
ATOM 1486 C CA . GLU A 1 195 ? -12.579 -25.985 -13.533 1.00 57.41 195 GLU A CA 1
ATOM 1487 C C . GLU A 1 195 ? -12.964 -24.683 -12.807 1.00 57.41 195 GLU A C 1
ATOM 1489 O O . GLU A 1 195 ? -14.147 -24.324 -12.761 1.00 57.41 195 GLU A O 1
ATOM 1494 N N . VAL A 1 196 ? -11.982 -23.926 -12.292 1.00 51.44 196 VAL A N 1
ATOM 1495 C CA . VAL A 1 196 ? -12.212 -22.621 -11.661 1.00 51.44 196 VAL A CA 1
ATOM 1496 C C . VAL A 1 196 ? -12.624 -21.607 -12.723 1.00 51.44 196 VAL A C 1
ATOM 1498 O O . VAL A 1 196 ? -11.806 -21.001 -13.418 1.00 51.44 196 VAL A O 1
ATOM 1501 N N . LYS A 1 197 ? -13.930 -21.360 -12.817 1.00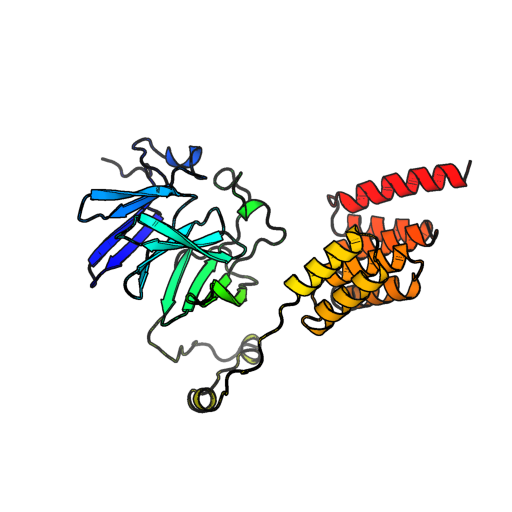 60.00 197 LYS A N 1
ATOM 1502 C CA . LYS A 1 197 ? -14.444 -20.174 -13.500 1.00 60.00 197 LYS A CA 1
ATOM 1503 C C . LYS A 1 197 ? -14.089 -18.952 -12.665 1.00 60.00 197 LYS A C 1
ATOM 1505 O O . LYS A 1 197 ? -14.625 -18.771 -11.572 1.00 60.00 197 LYS A O 1
ATOM 1510 N N . MET A 1 198 ? -13.192 -18.118 -13.190 1.00 47.84 198 MET A N 1
ATOM 1511 C CA . MET A 1 198 ? -12.934 -16.801 -12.615 1.00 47.84 198 MET A CA 1
ATOM 1512 C C . MET A 1 198 ? -14.266 -16.050 -12.506 1.00 47.84 198 MET A C 1
ATOM 1514 O O . MET A 1 198 ? -15.044 -16.079 -13.464 1.00 47.84 198 MET A O 1
ATOM 1518 N N . PRO A 1 199 ? -14.563 -15.407 -11.366 1.00 50.84 199 PRO A N 1
ATOM 1519 C CA . PRO A 1 199 ? -15.791 -14.644 -11.235 1.00 50.84 199 PRO A CA 1
ATOM 1520 C C . PRO A 1 199 ? -15.823 -13.561 -12.318 1.00 50.84 199 PRO A C 1
ATOM 1522 O O . PRO A 1 199 ? -14.973 -12.675 -12.352 1.00 50.84 199 PRO A O 1
ATOM 1525 N N . GLU A 1 200 ? -16.806 -13.649 -13.214 1.00 56.94 200 GLU A N 1
ATOM 1526 C CA . GLU A 1 200 ? -17.093 -12.612 -14.216 1.00 56.94 200 GLU A CA 1
ATOM 1527 C C . GLU A 1 200 ? -17.650 -11.343 -13.555 1.00 56.94 200 GLU A C 1
ATOM 1529 O O . GLU A 1 200 ? -17.647 -10.263 -14.146 1.00 56.94 200 GLU A O 1
ATOM 1534 N N . THR A 1 201 ? -18.121 -11.470 -12.311 1.00 53.97 201 THR A N 1
ATOM 1535 C CA . THR A 1 201 ? -18.607 -10.357 -11.508 1.00 53.97 201 THR A CA 1
ATOM 1536 C C . THR A 1 201 ? -17.443 -9.426 -11.172 1.00 53.97 201 THR A C 1
ATOM 1538 O O . THR A 1 201 ? -16.469 -9.871 -10.555 1.00 53.97 201 THR A O 1
ATOM 1541 N N . PRO A 1 202 ? -17.529 -8.129 -11.522 1.00 55.88 202 PRO A N 1
ATOM 1542 C CA . PRO A 1 202 ? -16.568 -7.140 -11.069 1.00 55.88 202 PRO A CA 1
ATOM 1543 C C . PRO A 1 202 ? -16.442 -7.226 -9.551 1.00 55.88 202 PRO A C 1
ATOM 1545 O O . PRO A 1 202 ? -17.426 -7.113 -8.826 1.00 55.88 202 PRO A O 1
ATOM 1548 N N . ILE A 1 203 ? -15.228 -7.468 -9.069 1.00 57.47 203 ILE A N 1
ATOM 1549 C CA . ILE A 1 203 ? -14.957 -7.430 -7.634 1.00 57.47 203 ILE A CA 1
ATOM 1550 C C . ILE A 1 203 ? -15.125 -5.976 -7.198 1.00 57.47 203 ILE A C 1
ATOM 1552 O O . ILE A 1 203 ? -14.331 -5.111 -7.580 1.00 57.47 203 ILE A O 1
ATOM 1556 N N . GLU A 1 204 ? -16.164 -5.721 -6.418 1.00 74.81 204 GLU A N 1
ATOM 1557 C CA . GLU A 1 204 ? -16.382 -4.430 -5.787 1.00 74.81 204 GLU A CA 1
ATOM 1558 C C . GLU A 1 204 ? -15.310 -4.207 -4.714 1.00 74.81 204 GLU A C 1
ATOM 1560 O O . GLU A 1 204 ? -14.959 -5.115 -3.962 1.00 74.81 204 GLU A O 1
ATOM 1565 N N . LEU A 1 205 ? -14.743 -3.001 -4.669 1.00 77.50 205 LEU A N 1
ATOM 1566 C CA . LEU A 1 205 ? -13.768 -2.607 -3.654 1.00 77.50 205 LEU A CA 1
ATOM 1567 C C . LEU A 1 205 ? -14.468 -1.738 -2.609 1.00 77.50 205 LEU A C 1
ATOM 1569 O O . LEU A 1 205 ? -15.231 -0.840 -2.961 1.00 77.50 205 LEU A O 1
ATOM 1573 N N . ALA A 1 206 ? -14.164 -1.956 -1.329 1.00 79.81 206 ALA A N 1
ATOM 1574 C CA . ALA A 1 206 ? -14.718 -1.146 -0.247 1.00 79.81 206 ALA A CA 1
ATOM 1575 C C . ALA A 1 206 ? -14.200 0.304 -0.283 1.00 79.81 206 ALA A C 1
ATOM 1577 O O . ALA A 1 206 ? -14.944 1.225 0.044 1.00 79.81 206 ALA A O 1
ATOM 1578 N N . ALA A 1 207 ? -12.956 0.525 -0.731 1.00 79.94 207 ALA A N 1
ATOM 1579 C CA . ALA A 1 207 ? -12.300 1.834 -0.681 1.00 79.94 207 ALA A CA 1
ATOM 1580 C C . ALA A 1 207 ? -13.023 2.942 -1.485 1.00 79.94 207 ALA A C 1
ATOM 1582 O O . ALA A 1 207 ? -13.304 3.980 -0.895 1.00 79.94 207 ALA A O 1
ATOM 1583 N N . PRO A 1 208 ? -13.416 2.764 -2.766 1.00 76.25 208 PRO A N 1
ATOM 1584 C CA . PRO A 1 208 ? -14.177 3.793 -3.489 1.00 76.25 208 PRO A CA 1
ATOM 1585 C C . PRO A 1 208 ? -15.518 4.146 -2.830 1.00 76.25 208 PRO A C 1
ATOM 1587 O O . PRO A 1 208 ? -15.933 5.303 -2.827 1.00 76.25 208 PRO A O 1
ATOM 1590 N N . VAL A 1 209 ? -16.195 3.147 -2.260 1.00 87.88 209 VAL A N 1
ATOM 1591 C CA . VAL A 1 209 ? -17.475 3.326 -1.562 1.00 87.88 209 VAL A CA 1
ATOM 1592 C C . VAL A 1 209 ? -17.265 4.061 -0.234 1.00 87.88 209 VAL A C 1
ATOM 1594 O O . VAL A 1 209 ? -18.027 4.962 0.108 1.00 87.88 209 VAL A O 1
ATOM 1597 N N . PHE A 1 210 ? -16.191 3.734 0.484 1.00 86.06 210 PHE A N 1
ATOM 1598 C CA . PHE A 1 210 ? -15.770 4.437 1.691 1.00 86.06 210 PHE A CA 1
ATOM 1599 C C . PHE A 1 210 ? -15.417 5.904 1.426 1.00 86.06 210 PHE A C 1
ATOM 1601 O O . PHE A 1 210 ? -15.891 6.763 2.165 1.00 86.06 210 PHE A O 1
ATOM 1608 N N . GLU A 1 211 ? -14.653 6.209 0.371 1.00 83.19 211 GLU A N 1
ATOM 1609 C CA . GLU A 1 211 ? -14.306 7.600 0.040 1.00 83.19 211 GLU A CA 1
ATOM 1610 C C . GLU A 1 211 ? -15.547 8.425 -0.295 1.00 83.19 211 GLU A C 1
ATOM 1612 O O . GLU A 1 211 ? -15.714 9.529 0.215 1.00 83.19 211 GLU A O 1
ATOM 1617 N N . LYS A 1 212 ? -16.504 7.842 -1.025 1.00 85.50 212 LYS A N 1
ATOM 1618 C CA . LYS A 1 212 ? -17.812 8.474 -1.225 1.00 85.50 212 LYS A CA 1
ATOM 1619 C C . LYS A 1 212 ? -18.533 8.740 0.106 1.00 85.50 212 LYS A C 1
ATOM 1621 O O . LYS A 1 212 ? -19.173 9.778 0.264 1.00 85.50 212 LYS A O 1
ATOM 1626 N N . GLY A 1 213 ? -18.441 7.818 1.065 1.00 89.75 213 GLY A N 1
ATOM 1627 C CA . GLY A 1 213 ? -18.947 8.019 2.424 1.00 89.75 213 GLY A CA 1
ATOM 1628 C C . GLY A 1 213 ? -18.267 9.185 3.148 1.00 89.75 213 GLY A C 1
ATOM 1629 O O . GLY A 1 213 ? -18.953 9.982 3.788 1.00 89.75 213 GLY A O 1
ATOM 1630 N N . ASN A 1 214 ? -16.947 9.341 3.002 1.00 81.44 214 ASN A N 1
ATOM 1631 C CA . ASN A 1 214 ? -16.201 10.474 3.558 1.00 81.44 214 ASN A CA 1
ATOM 1632 C C . ASN A 1 214 ? -16.627 11.804 2.932 1.00 81.44 214 ASN A C 1
ATOM 1634 O O . ASN A 1 214 ? -16.846 12.770 3.661 1.00 81.44 214 ASN A O 1
ATOM 1638 N N . ASP A 1 215 ? -16.790 11.850 1.609 1.00 84.19 215 ASP A N 1
ATOM 1639 C CA . ASP A 1 215 ? -17.253 13.046 0.899 1.00 84.19 215 ASP A CA 1
ATOM 1640 C C . ASP A 1 215 ? -18.633 13.481 1.408 1.00 84.19 215 ASP A C 1
ATOM 1642 O O . ASP A 1 215 ? -18.829 14.629 1.806 1.00 84.19 215 ASP A O 1
ATOM 1646 N N . LEU A 1 216 ? -19.574 12.536 1.513 1.00 90.69 216 LEU A N 1
ATOM 1647 C CA . LEU A 1 216 ? -20.910 12.789 2.060 1.00 90.69 216 LEU A CA 1
ATOM 1648 C C . LEU A 1 216 ? -20.864 13.245 3.523 1.00 90.69 216 LEU A C 1
ATOM 1650 O O . LEU A 1 216 ? -21.630 14.125 3.921 1.00 90.69 216 LEU A O 1
ATOM 1654 N N . PHE A 1 217 ? -19.976 12.666 4.333 1.00 87.06 217 PHE A N 1
ATOM 1655 C CA . PHE A 1 217 ? -19.795 13.067 5.725 1.00 87.06 217 PHE A CA 1
ATOM 1656 C C . PHE A 1 217 ? -19.294 14.513 5.829 1.00 87.06 217 PHE A C 1
ATOM 1658 O O . PHE A 1 217 ? -19.850 15.299 6.601 1.00 87.06 217 PHE A O 1
ATOM 1665 N N . ASN A 1 218 ? -18.296 14.876 5.019 1.00 82.31 218 ASN A N 1
ATOM 1666 C CA . ASN A 1 218 ? -17.727 16.223 4.957 1.00 82.31 218 ASN A CA 1
ATOM 1667 C C . ASN A 1 218 ? -18.741 17.260 4.450 1.00 82.31 218 ASN A C 1
ATOM 1669 O O . ASN A 1 218 ? -18.771 18.383 4.951 1.00 82.31 218 ASN A O 1
ATOM 1673 N N . ASP A 1 219 ? -19.634 16.857 3.545 1.00 87.19 219 ASP A N 1
ATOM 1674 C CA . ASP A 1 219 ? -20.770 17.659 3.076 1.00 87.19 219 ASP A CA 1
ATOM 1675 C C . ASP A 1 219 ? -21.907 17.781 4.116 1.00 87.19 219 ASP A C 1
ATOM 1677 O O . ASP A 1 219 ? -22.934 18.415 3.864 1.00 87.19 219 ASP A O 1
ATOM 1681 N N . GLY A 1 220 ? -21.766 17.160 5.292 1.00 86.31 220 GLY A N 1
ATOM 1682 C CA . GLY A 1 220 ? -22.768 17.157 6.360 1.00 86.31 220 GLY A CA 1
ATOM 1683 C C . GLY A 1 220 ? -23.934 16.186 6.137 1.00 86.31 220 GLY A C 1
ATOM 1684 O O . GLY A 1 220 ? -24.835 16.105 6.976 1.00 86.31 220 GLY A O 1
ATOM 1685 N N . LYS A 1 221 ? -23.915 15.401 5.055 1.00 93.19 221 LYS A N 1
ATOM 1686 C CA . LYS A 1 221 ? -24.930 14.397 4.694 1.00 93.19 221 LYS A CA 1
ATOM 1687 C C . LYS A 1 221 ? -24.693 13.078 5.430 1.00 93.19 221 LYS A C 1
ATOM 1689 O O . LYS A 1 221 ? -24.465 12.024 4.839 1.00 93.19 221 LYS A O 1
ATOM 1694 N N . LYS A 1 222 ? -24.750 13.137 6.759 1.00 90.06 222 LYS A N 1
ATOM 1695 C CA . LYS A 1 222 ? -24.323 12.048 7.655 1.00 90.06 222 LYS A CA 1
ATOM 1696 C C . LYS A 1 222 ? -25.097 10.739 7.474 1.00 90.06 222 LYS A C 1
ATOM 1698 O O . LYS A 1 222 ? -24.499 9.675 7.581 1.00 90.06 222 LYS A O 1
ATOM 1703 N N . GLU A 1 223 ? -26.388 10.795 7.148 1.00 97.69 223 GLU A N 1
ATOM 1704 C CA . GLU A 1 223 ? -27.169 9.572 6.901 1.00 97.69 223 GLU A CA 1
ATOM 1705 C C . GLU A 1 223 ? -26.814 8.890 5.576 1.00 97.69 223 GLU A C 1
ATOM 1707 O O . GLU A 1 223 ? -26.747 7.662 5.500 1.00 97.69 223 GLU A O 1
ATOM 1712 N N . GLU A 1 224 ? -26.509 9.672 4.538 1.00 95.94 224 GLU A N 1
ATOM 1713 C CA . GLU A 1 224 ? -26.011 9.135 3.269 1.00 95.94 224 GLU A CA 1
ATOM 1714 C C . GLU A 1 224 ? -24.602 8.547 3.451 1.00 95.94 224 GLU A C 1
ATOM 1716 O O . GLU A 1 224 ? -24.313 7.471 2.930 1.00 95.94 224 GLU A O 1
ATOM 1721 N N . ALA A 1 225 ? -23.754 9.195 4.258 1.00 94.62 225 ALA A N 1
ATOM 1722 C CA . ALA A 1 225 ? -22.431 8.684 4.608 1.00 94.62 225 ALA A CA 1
ATOM 1723 C C . ALA A 1 225 ? -22.502 7.322 5.317 1.00 94.62 225 ALA A C 1
ATOM 1725 O O . ALA A 1 225 ? -21.818 6.383 4.914 1.00 94.62 225 ALA A O 1
ATOM 1726 N N . ILE A 1 226 ? -23.383 7.172 6.317 1.00 97.56 226 ILE A N 1
ATOM 1727 C CA . ILE A 1 226 ? -23.617 5.889 7.002 1.00 97.56 226 ILE A CA 1
ATOM 1728 C C . ILE A 1 226 ? -24.044 4.805 6.008 1.00 97.56 226 ILE A C 1
ATOM 1730 O O . ILE A 1 226 ? -23.591 3.665 6.114 1.00 97.56 226 ILE A O 1
ATOM 1734 N N . ALA A 1 227 ? -24.899 5.135 5.037 1.00 98.06 227 ALA A N 1
ATOM 1735 C CA . ALA A 1 227 ? -25.323 4.176 4.023 1.00 98.06 227 ALA A CA 1
ATOM 1736 C C . ALA A 1 227 ? -24.148 3.694 3.154 1.00 98.06 227 ALA A C 1
ATOM 1738 O O . ALA A 1 227 ? -24.052 2.498 2.881 1.00 98.06 227 ALA A O 1
ATOM 1739 N N . GLU A 1 228 ? -23.240 4.585 2.751 1.00 96.88 228 GLU A N 1
ATOM 1740 C CA . GLU A 1 228 ? -22.041 4.199 1.997 1.00 96.88 228 GLU A CA 1
ATOM 1741 C C . GLU A 1 228 ? -21.034 3.426 2.867 1.00 96.88 228 GLU A C 1
ATOM 1743 O O . GLU A 1 228 ? -20.516 2.403 2.427 1.00 96.88 228 GLU A O 1
ATOM 1748 N N . PHE A 1 229 ? -20.837 3.791 4.138 1.00 95.50 229 PHE A N 1
ATOM 1749 C CA . PHE A 1 229 ? -20.004 2.994 5.048 1.00 95.50 229 PHE A CA 1
ATOM 1750 C C . PHE A 1 229 ? -20.555 1.577 5.253 1.00 95.50 229 PHE A C 1
ATOM 1752 O O . PHE A 1 229 ? -19.792 0.615 5.212 1.00 95.50 229 PHE A O 1
ATOM 1759 N N . LYS A 1 230 ? -21.879 1.409 5.378 1.00 97.88 230 LYS A N 1
ATOM 1760 C CA . LYS A 1 230 ? -22.511 0.077 5.435 1.00 97.88 230 LYS A CA 1
ATOM 1761 C C . LYS A 1 230 ? -22.285 -0.732 4.160 1.00 97.88 230 LYS A C 1
ATOM 1763 O O . LYS A 1 230 ? -22.076 -1.936 4.248 1.00 97.88 230 LYS A O 1
ATO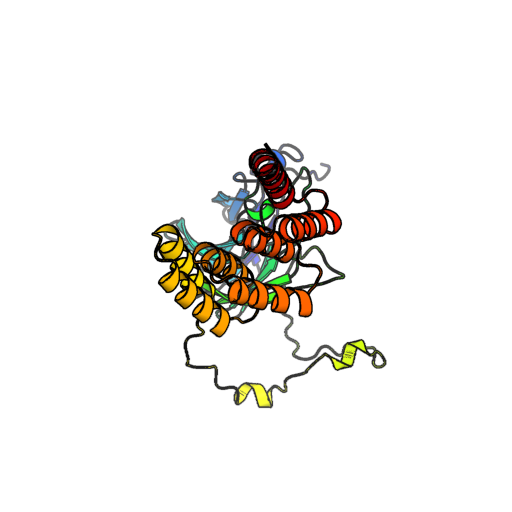M 1768 N N . LYS A 1 231 ? -22.305 -0.095 2.985 1.00 96.00 231 LYS A N 1
ATOM 1769 C CA . LYS A 1 231 ? -21.966 -0.768 1.721 1.00 96.00 231 LYS A CA 1
ATOM 1770 C C . LYS A 1 231 ? -20.494 -1.176 1.679 1.00 96.00 231 LYS A C 1
ATOM 1772 O O . LYS A 1 231 ? -20.205 -2.303 1.300 1.00 96.00 231 LYS A O 1
ATOM 1777 N N . ALA A 1 232 ? -19.580 -0.309 2.119 1.00 88.62 232 ALA A N 1
ATOM 1778 C CA . ALA A 1 232 ? -18.161 -0.647 2.225 1.00 88.62 232 ALA A CA 1
ATOM 1779 C C . ALA A 1 232 ? -17.944 -1.863 3.145 1.00 88.62 232 ALA A C 1
ATOM 1781 O O . ALA A 1 232 ? -17.197 -2.768 2.788 1.00 88.62 232 ALA A O 1
ATOM 1782 N N . LEU A 1 233 ? -18.670 -1.934 4.266 1.00 91.19 233 LEU A N 1
ATOM 1783 C CA . LEU A 1 233 ? -18.645 -3.075 5.189 1.00 91.19 233 LEU A CA 1
ATOM 1784 C C . LEU A 1 233 ? -19.340 -4.331 4.637 1.00 91.19 233 LEU A C 1
ATOM 1786 O O . LEU A 1 233 ? -18.956 -5.443 4.980 1.00 91.19 233 LEU A O 1
ATOM 1790 N N . ALA A 1 234 ? -20.335 -4.187 3.759 1.00 93.81 234 ALA A N 1
ATOM 1791 C CA . ALA A 1 234 ? -20.931 -5.324 3.055 1.00 93.81 234 ALA A CA 1
ATOM 1792 C C . ALA A 1 234 ? -19.966 -5.939 2.025 1.00 93.81 234 ALA A C 1
ATOM 1794 O O . ALA A 1 234 ? -20.017 -7.143 1.786 1.00 93.81 234 ALA A O 1
ATOM 1795 N N . ILE A 1 235 ? -19.086 -5.119 1.437 1.00 85.12 235 ILE A N 1
ATOM 1796 C CA . ILE A 1 235 ? -18.025 -5.562 0.522 1.00 85.12 235 ILE A CA 1
ATOM 1797 C C . ILE A 1 235 ? -16.855 -6.172 1.305 1.00 85.12 235 ILE A C 1
ATOM 1799 O O . ILE A 1 235 ? -16.352 -7.234 0.946 1.00 85.12 235 ILE A O 1
ATOM 1803 N N . GLN A 1 236 ? -16.418 -5.501 2.372 1.00 84.38 236 GLN A N 1
ATOM 1804 C CA . GLN A 1 236 ? -15.315 -5.929 3.224 1.00 84.38 236 GLN A CA 1
ATOM 1805 C C . GLN A 1 236 ? -15.683 -5.723 4.701 1.00 84.38 236 GLN A C 1
ATOM 1807 O O . GLN A 1 236 ? -15.580 -4.619 5.235 1.00 84.38 236 GLN A O 1
ATOM 1812 N N . ALA A 1 237 ? -16.084 -6.809 5.366 1.00 85.75 237 ALA A N 1
ATOM 1813 C CA . ALA A 1 237 ? -16.616 -6.777 6.732 1.00 85.75 237 ALA A CA 1
ATOM 1814 C C . ALA A 1 237 ? -15.628 -6.246 7.787 1.00 85.75 237 ALA A C 1
ATOM 1816 O O . ALA A 1 237 ? -16.052 -5.656 8.776 1.00 85.75 237 ALA A O 1
ATOM 1817 N N . ASP A 1 238 ? -14.322 -6.419 7.573 1.00 83.88 238 ASP A N 1
ATOM 1818 C CA . ASP A 1 238 ? -13.250 -5.998 8.483 1.00 83.88 238 ASP A CA 1
ATOM 1819 C C . ASP A 1 238 ? -12.632 -4.633 8.116 1.00 83.88 238 ASP A C 1
ATOM 1821 O O . ASP A 1 238 ? -11.555 -4.274 8.599 1.00 83.88 238 ASP A O 1
ATOM 1825 N N . TYR A 1 239 ? -13.301 -3.836 7.274 1.00 84.94 239 TYR A N 1
ATOM 1826 C CA . TYR A 1 239 ? -12.801 -2.531 6.841 1.00 84.94 239 TYR A CA 1
ATOM 1827 C C . TYR A 1 239 ? -12.960 -1.452 7.931 1.00 84.94 239 TYR A C 1
ATOM 1829 O O . TYR A 1 239 ? -13.847 -0.595 7.889 1.00 84.94 239 TYR A O 1
ATOM 1837 N N . LEU A 1 240 ? -12.050 -1.481 8.912 1.00 87.88 240 LEU A N 1
ATOM 1838 C CA . LEU A 1 240 ? -12.051 -0.629 10.111 1.00 87.88 240 LEU A CA 1
ATOM 1839 C C . LEU A 1 240 ? -12.251 0.879 9.858 1.00 87.88 240 LEU A C 1
ATOM 1841 O O . LEU A 1 240 ? -12.983 1.494 10.637 1.00 87.88 240 LEU A O 1
ATOM 1845 N N . PRO A 1 241 ? -11.684 1.506 8.802 1.00 89.00 241 PRO A N 1
ATOM 1846 C CA . PRO A 1 241 ? -11.939 2.922 8.535 1.00 89.00 241 PRO A CA 1
ATOM 1847 C C . PRO A 1 241 ? -13.429 3.246 8.358 1.00 89.00 241 PRO A C 1
ATOM 1849 O O . PRO A 1 241 ? -13.904 4.242 8.905 1.00 89.00 241 PRO A O 1
ATOM 1852 N N . ALA A 1 242 ? -14.189 2.390 7.659 1.00 86.69 242 ALA A N 1
ATOM 1853 C CA . ALA A 1 242 ? -15.631 2.579 7.499 1.00 86.69 242 ALA A CA 1
ATOM 1854 C C . ALA A 1 242 ? -16.374 2.383 8.824 1.00 86.69 242 ALA A C 1
ATOM 1856 O O . ALA A 1 242 ? -17.257 3.176 9.136 1.00 86.69 242 ALA A O 1
ATOM 1857 N N . THR A 1 243 ? -15.987 1.394 9.635 1.00 94.25 243 THR A N 1
ATOM 1858 C CA . THR A 1 243 ? -16.537 1.187 10.985 1.00 94.25 243 THR A CA 1
ATOM 1859 C C . THR A 1 243 ? -16.360 2.430 11.860 1.00 94.25 243 THR A C 1
ATOM 1861 O O . THR A 1 243 ? -17.331 2.913 12.445 1.00 94.25 243 THR A O 1
ATOM 1864 N N . PHE A 1 244 ? -15.149 2.990 11.933 1.00 92.31 244 PHE A N 1
ATOM 1865 C CA . PHE A 1 244 ? -14.872 4.150 12.783 1.00 92.31 244 PHE A CA 1
ATOM 1866 C C . PHE A 1 244 ? -15.588 5.410 12.299 1.00 92.31 244 PHE A C 1
ATOM 1868 O O . PHE A 1 244 ? -16.227 6.092 13.102 1.00 92.31 244 PHE A O 1
ATOM 1875 N N . ASN A 1 245 ? -15.555 5.695 10.995 1.00 93.31 245 ASN A N 1
ATOM 1876 C CA . ASN A 1 245 ? -16.235 6.869 10.449 1.00 93.31 245 ASN A CA 1
ATOM 1877 C C . ASN A 1 245 ? -17.762 6.731 10.528 1.00 93.31 245 ASN A C 1
ATOM 1879 O O . ASN A 1 245 ? -18.453 7.716 10.791 1.00 93.31 245 ASN A O 1
ATOM 1883 N N . MET A 1 246 ? -18.298 5.511 10.406 1.00 97.56 246 MET A N 1
ATOM 1884 C CA . MET A 1 246 ? -19.712 5.243 10.657 1.00 97.56 246 MET A CA 1
ATOM 1885 C C . MET A 1 246 ? -20.078 5.479 12.123 1.00 97.56 246 MET A C 1
ATOM 1887 O O . MET A 1 246 ? -21.088 6.126 12.387 1.00 97.56 246 MET A O 1
ATOM 1891 N N . ALA A 1 247 ? -19.267 5.017 13.078 1.00 96.38 247 ALA A N 1
ATOM 1892 C CA . ALA A 1 247 ? -19.514 5.249 14.500 1.00 96.38 247 ALA A CA 1
ATOM 1893 C C . ALA A 1 247 ? -19.462 6.743 14.865 1.00 96.38 247 ALA A C 1
ATOM 1895 O O . ALA A 1 247 ? -20.308 7.223 15.620 1.00 96.38 247 ALA A O 1
ATOM 1896 N N . ILE A 1 248 ? -18.531 7.502 14.277 1.00 92.69 248 ILE A N 1
ATOM 1897 C CA . ILE A 1 248 ? -18.478 8.964 14.418 1.00 92.69 248 ILE A CA 1
ATOM 1898 C C . ILE A 1 248 ? -19.757 9.600 13.862 1.00 92.69 248 ILE A C 1
ATOM 1900 O O . ILE A 1 248 ? -20.384 10.397 14.558 1.00 92.69 248 ILE A O 1
ATOM 1904 N N . ALA A 1 249 ? -20.179 9.225 12.650 1.00 95.44 249 ALA A N 1
ATOM 1905 C CA . ALA A 1 249 ? -21.399 9.743 12.031 1.00 95.44 249 ALA A CA 1
ATOM 1906 C C . ALA A 1 249 ? -22.660 9.427 12.845 1.00 95.44 249 ALA A C 1
ATOM 1908 O O . ALA A 1 249 ? -23.496 10.309 13.039 1.00 95.44 249 ALA A O 1
ATOM 1909 N N . LEU A 1 250 ? -22.768 8.206 13.371 1.00 97.31 250 LEU A N 1
ATOM 1910 C CA . LEU A 1 250 ? -23.856 7.788 14.253 1.00 97.31 250 LEU A CA 1
ATOM 1911 C C . LEU A 1 250 ? -23.864 8.597 15.558 1.00 97.31 250 LEU A C 1
ATOM 1913 O O . LEU A 1 250 ? -24.910 9.120 15.942 1.00 97.31 250 LEU A O 1
ATOM 1917 N N . GLY A 1 251 ? -22.707 8.778 16.204 1.00 94.00 251 GLY A N 1
ATOM 1918 C CA . GLY A 1 251 ? -22.585 9.603 17.410 1.00 94.00 251 GLY A CA 1
ATOM 1919 C C . GLY A 1 251 ? -22.919 11.078 17.164 1.00 94.00 251 GLY A C 1
ATOM 1920 O O . GLY A 1 251 ? -23.550 11.731 17.993 1.00 94.00 251 GLY A O 1
ATOM 1921 N N . ASP A 1 252 ? -22.570 11.604 15.993 1.00 91.44 252 ASP A N 1
ATOM 1922 C CA . ASP A 1 252 ? -22.919 12.960 15.569 1.00 91.44 252 ASP A CA 1
ATOM 1923 C C . ASP A 1 252 ? -24.418 13.169 15.311 1.00 91.44 252 ASP A C 1
ATOM 1925 O O . ASP A 1 252 ? -24.891 14.306 15.363 1.00 91.44 252 ASP A O 1
ATOM 1929 N N . LEU A 1 253 ? -25.148 12.090 15.029 1.00 96.19 253 LEU A N 1
ATOM 1930 C CA . LEU A 1 253 ? -26.602 12.065 14.863 1.00 96.19 253 LEU A CA 1
ATOM 1931 C C . LEU A 1 253 ? -27.344 11.679 16.153 1.00 96.19 253 LEU A C 1
ATOM 1933 O O . LEU A 1 253 ? -28.571 11.634 16.160 1.00 96.19 253 LEU A O 1
ATOM 1937 N N . GLY A 1 254 ? -26.619 11.401 17.241 1.00 96.62 254 GLY A N 1
ATOM 1938 C CA . GLY A 1 254 ? -27.194 10.984 18.522 1.00 96.62 254 GLY A CA 1
ATOM 1939 C C . GLY A 1 254 ? -27.620 9.514 18.590 1.00 96.62 254 GLY A C 1
ATOM 1940 O O . GLY A 1 254 ? -28.312 9.123 19.524 1.00 96.62 254 GLY A O 1
ATOM 1941 N N . ARG A 1 255 ? -27.220 8.689 17.616 1.00 98.31 255 ARG A N 1
ATOM 1942 C CA . ARG A 1 255 ? -27.534 7.251 17.534 1.00 98.31 255 ARG A CA 1
ATOM 1943 C C . ARG A 1 255 ? -26.472 6.439 18.279 1.00 98.31 255 ARG A C 1
ATOM 1945 O O . ARG A 1 255 ? -25.721 5.667 17.681 1.00 98.31 255 ARG A O 1
ATOM 1952 N N . PHE A 1 256 ? -26.363 6.682 19.583 1.00 97.50 256 PHE A N 1
ATOM 1953 C CA . PHE A 1 256 ? -25.251 6.206 20.409 1.00 97.50 256 PHE A CA 1
ATOM 1954 C C . PHE A 1 256 ? -25.222 4.686 20.557 1.00 97.50 256 PHE A C 1
ATOM 1956 O O . PHE A 1 256 ? -24.153 4.097 20.438 1.00 97.50 256 PHE A O 1
ATOM 1963 N N . GLU A 1 257 ? -26.378 4.043 20.724 1.00 97.56 257 GLU A N 1
ATOM 1964 C CA . GLU A 1 257 ? -26.466 2.589 20.885 1.00 97.56 257 GLU A CA 1
ATOM 1965 C C . GLU A 1 257 ? -25.987 1.849 19.626 1.00 97.56 257 GLU A C 1
ATOM 1967 O O . GLU A 1 257 ? -25.327 0.816 19.714 1.00 97.56 257 GLU A O 1
ATOM 1972 N N . GLU A 1 258 ? -26.279 2.388 18.437 1.00 97.31 258 GLU A N 1
ATOM 1973 C CA . GLU A 1 258 ? -25.795 1.821 17.173 1.00 97.31 258 GLU A CA 1
ATOM 1974 C C . GLU A 1 258 ? -24.289 2.030 16.993 1.00 97.31 258 GLU A C 1
ATOM 1976 O O . GLU A 1 258 ? -23.594 1.117 16.544 1.00 97.31 258 GLU A O 1
ATOM 1981 N N . ALA A 1 259 ? -23.783 3.216 17.348 1.00 97.31 259 ALA A N 1
ATOM 1982 C CA . ALA A 1 259 ? -22.359 3.528 17.274 1.00 97.31 259 ALA A CA 1
ATOM 1983 C C . ALA A 1 259 ? -21.541 2.640 18.220 1.00 97.31 259 ALA A C 1
ATOM 1985 O O . ALA A 1 259 ? -20.515 2.088 17.825 1.00 97.31 259 ALA A O 1
ATOM 1986 N N . GLU A 1 260 ? -22.018 2.480 19.456 1.00 97.19 260 GLU A N 1
ATOM 1987 C CA . GLU A 1 260 ? -21.403 1.623 20.461 1.00 97.19 260 GLU A CA 1
ATOM 1988 C C . GLU A 1 260 ? -21.389 0.168 20.004 1.00 97.19 260 GLU A C 1
ATOM 1990 O O . GLU A 1 260 ? -20.329 -0.451 20.021 1.00 97.19 260 GLU A O 1
ATOM 1995 N N . LYS A 1 261 ? -22.528 -0.361 19.540 1.00 97.19 261 LYS A N 1
ATOM 1996 C CA . LYS A 1 261 ? -22.626 -1.756 19.098 1.00 97.19 261 LYS A CA 1
ATOM 1997 C C . LYS A 1 261 ? -21.566 -2.095 18.051 1.00 97.19 261 LYS A C 1
ATOM 1999 O O . LYS A 1 261 ? -20.832 -3.060 18.216 1.00 97.19 261 LYS A O 1
ATOM 2004 N N . VAL A 1 262 ? -21.450 -1.276 17.005 1.00 94.06 262 VAL A N 1
ATOM 2005 C CA . VAL A 1 262 ? -20.502 -1.541 15.913 1.00 94.06 262 VAL A CA 1
ATOM 2006 C C . VAL A 1 262 ? -19.046 -1.488 16.394 1.00 94.06 262 VAL A C 1
ATOM 2008 O O . VAL A 1 262 ? -18.203 -2.224 15.891 1.00 94.06 262 VAL A O 1
ATOM 2011 N N . LEU A 1 263 ? -18.730 -0.639 17.374 1.00 95.69 263 LEU A N 1
ATOM 2012 C CA . LEU A 1 263 ? -17.388 -0.575 17.951 1.00 95.69 263 LEU A CA 1
ATOM 2013 C C . LEU A 1 263 ? -17.114 -1.729 18.926 1.00 95.69 263 LEU A C 1
ATOM 2015 O O . LEU A 1 263 ? -15.995 -2.233 18.954 1.00 95.69 263 LEU A O 1
ATOM 2019 N N . LEU A 1 264 ? -18.109 -2.169 19.700 1.00 95.81 264 LEU A N 1
ATOM 2020 C CA . LEU A 1 264 ? -17.987 -3.337 20.575 1.00 95.81 264 LEU A CA 1
ATOM 2021 C C . LEU A 1 264 ? -17.789 -4.623 19.773 1.00 95.81 264 LEU A C 1
ATOM 2023 O O . LEU A 1 264 ? -16.932 -5.416 20.151 1.00 95.81 264 LEU A O 1
ATOM 2027 N N . ASP A 1 265 ? -18.461 -4.773 18.628 1.00 91.62 265 ASP A N 1
ATOM 2028 C CA . ASP A 1 265 ? -18.221 -5.891 17.706 1.00 91.62 265 ASP A CA 1
ATOM 2029 C C . ASP A 1 265 ? -16.734 -5.943 17.277 1.00 91.62 265 ASP A C 1
ATOM 2031 O O . ASP A 1 265 ? -16.148 -7.019 17.154 1.00 91.62 265 ASP A O 1
ATOM 2035 N N . VAL A 1 266 ? -16.068 -4.791 17.102 1.00 91.50 266 VAL A N 1
ATOM 2036 C CA . VAL A 1 266 ? -14.617 -4.747 16.830 1.00 91.50 266 VAL A CA 1
ATOM 2037 C C . VAL A 1 266 ? -13.799 -5.170 18.051 1.00 91.50 266 VAL A C 1
ATOM 2039 O O . VAL A 1 266 ? -12.839 -5.917 17.890 1.00 91.50 266 VAL A O 1
ATOM 2042 N N . VAL A 1 267 ? -14.165 -4.737 19.263 1.00 92.12 267 VAL A N 1
ATOM 2043 C CA . VAL A 1 267 ? -13.468 -5.131 20.506 1.00 92.12 267 VAL A CA 1
ATOM 2044 C C . VAL A 1 267 ? -13.579 -6.635 20.767 1.00 92.12 267 VAL A C 1
ATOM 2046 O O . VAL A 1 267 ? -12.601 -7.243 21.200 1.00 92.12 267 VAL A O 1
ATOM 2049 N N . GLU A 1 268 ? -14.743 -7.235 20.508 1.00 93.25 268 GLU A N 1
ATOM 2050 C CA . GLU A 1 268 ? -14.959 -8.678 20.664 1.00 93.25 268 GLU A CA 1
ATOM 2051 C C . GLU A 1 268 ? -14.061 -9.495 19.728 1.00 93.25 268 GLU A C 1
ATOM 2053 O O . GLU A 1 268 ? -13.558 -10.547 20.125 1.00 93.25 268 GLU A O 1
ATOM 2058 N N . ASN A 1 269 ? -13.822 -8.993 18.513 1.00 86.75 269 ASN A N 1
ATOM 2059 C CA . ASN A 1 269 ? -12.951 -9.643 17.536 1.00 86.75 269 ASN A CA 1
ATOM 2060 C C . ASN A 1 269 ? -11.458 -9.377 17.793 1.00 86.75 269 ASN A C 1
ATOM 2062 O O . ASN A 1 269 ? -10.648 -10.299 17.716 1.00 86.75 269 ASN A O 1
ATOM 2066 N N . ASP A 1 270 ? -11.082 -8.133 18.099 1.00 86.94 270 ASP A N 1
ATOM 2067 C CA . ASP A 1 270 ? -9.709 -7.746 18.423 1.00 86.94 270 ASP A CA 1
ATOM 2068 C C . ASP A 1 270 ? -9.670 -6.570 19.413 1.00 86.94 270 ASP A C 1
ATOM 2070 O O . ASP A 1 270 ? -9.736 -5.384 19.071 1.00 86.94 270 ASP A O 1
ATOM 2074 N N . ALA A 1 271 ? -9.470 -6.920 20.683 1.00 90.50 271 ALA A N 1
ATOM 2075 C CA . ALA A 1 271 ? -9.378 -5.972 21.784 1.00 90.50 271 ALA A CA 1
ATOM 2076 C C . ALA A 1 271 ? -8.072 -5.150 21.803 1.00 90.50 271 ALA A C 1
ATOM 2078 O O . ALA A 1 271 ? -7.907 -4.319 22.702 1.00 90.50 271 ALA A O 1
ATOM 2079 N N . SER A 1 272 ? -7.135 -5.371 20.874 1.00 90.88 272 SER A N 1
ATOM 2080 C CA . SER A 1 272 ? -5.860 -4.644 20.801 1.00 90.88 272 SER A CA 1
ATOM 2081 C C . SER A 1 272 ? -5.919 -3.377 19.939 1.00 90.88 272 SER A C 1
ATOM 2083 O O . SER A 1 272 ? -5.006 -2.548 20.010 1.00 90.88 272 SER A O 1
ATOM 2085 N N . ILE A 1 273 ? -7.002 -3.179 19.176 1.00 88.75 273 ILE A N 1
ATOM 2086 C CA . ILE A 1 273 ? -7.161 -2.038 18.268 1.00 88.75 273 ILE A CA 1
ATOM 2087 C C . ILE A 1 273 ? -7.421 -0.752 19.066 1.00 88.75 273 ILE A C 1
ATOM 2089 O O . ILE A 1 273 ? -8.510 -0.509 19.590 1.00 88.75 273 ILE A O 1
ATOM 2093 N N . VAL A 1 274 ? -6.398 0.098 19.153 1.00 93.69 274 VAL A N 1
ATOM 2094 C CA . VAL A 1 274 ? -6.379 1.324 19.972 1.00 93.69 274 VAL A CA 1
ATOM 2095 C C . VAL A 1 274 ? -7.440 2.331 19.519 1.00 93.69 274 VAL A C 1
ATOM 2097 O O . VAL A 1 274 ? -8.110 2.954 20.348 1.00 93.69 274 VAL A O 1
ATOM 2100 N N . GLU A 1 275 ? -7.607 2.478 18.207 1.00 91.88 275 GLU A N 1
ATOM 2101 C CA . GLU A 1 275 ? -8.543 3.391 17.554 1.00 91.88 275 GLU A CA 1
ATOM 2102 C C . GLU A 1 275 ? -9.990 3.134 17.991 1.00 91.88 275 GLU A C 1
ATOM 2104 O O . GLU A 1 275 ? -10.748 4.086 18.181 1.00 91.88 275 GLU A O 1
ATOM 2109 N N . THR A 1 276 ? -10.361 1.871 18.228 1.00 94.81 276 THR A N 1
ATOM 2110 C CA . THR A 1 276 ? -11.707 1.477 18.666 1.00 94.81 276 THR A CA 1
ATOM 2111 C C . THR A 1 276 ? -12.061 2.103 20.010 1.00 94.81 276 THR A C 1
ATOM 2113 O O . THR A 1 276 ? -13.140 2.672 20.163 1.00 94.81 276 THR A O 1
ATOM 2116 N N . TYR A 1 277 ? -11.133 2.091 20.971 1.00 97.69 277 TYR A N 1
ATOM 2117 C CA . TYR A 1 277 ? -11.347 2.707 22.282 1.00 97.69 277 TYR A CA 1
ATOM 2118 C C . TYR A 1 277 ? -11.408 4.232 22.202 1.00 97.69 277 TYR A C 1
ATOM 2120 O O . TYR A 1 277 ? -12.187 4.862 22.911 1.00 97.69 277 TYR A O 1
ATOM 2128 N N . ASN A 1 278 ? -10.643 4.855 21.306 1.00 96.06 278 ASN A N 1
ATOM 2129 C CA . ASN A 1 278 ? -10.782 6.290 21.080 1.00 96.06 278 ASN A CA 1
ATOM 2130 C C . ASN A 1 278 ? -12.130 6.643 20.434 1.00 96.06 278 ASN A C 1
ATOM 2132 O O . ASN A 1 278 ? -12.754 7.624 20.834 1.00 96.06 278 ASN A O 1
ATOM 2136 N N . SER A 1 279 ? -12.616 5.832 19.496 1.00 95.94 279 SER A N 1
ATOM 2137 C CA . SER A 1 279 ? -13.942 6.011 18.896 1.00 95.94 279 SER A CA 1
ATOM 2138 C C . SER A 1 279 ? -15.068 5.784 19.914 1.00 95.94 279 SER A C 1
ATOM 2140 O O . SER A 1 279 ? -15.995 6.588 19.966 1.00 95.94 279 SER A O 1
ATOM 2142 N N . LEU A 1 280 ? -14.961 4.774 20.790 1.00 98.06 280 LEU A N 1
ATOM 2143 C CA . LEU A 1 280 ? -15.909 4.559 21.895 1.00 98.06 280 LEU A CA 1
ATOM 2144 C C . LEU A 1 280 ? -15.916 5.760 22.844 1.00 98.06 280 LEU A C 1
ATOM 2146 O O . LEU A 1 280 ? -16.977 6.280 23.186 1.00 98.06 280 LEU A O 1
ATOM 2150 N N . GLY A 1 281 ? -14.731 6.258 23.211 1.00 97.69 281 GLY A N 1
ATOM 2151 C CA . GLY A 1 281 ? -14.597 7.458 24.031 1.00 97.69 281 GLY A CA 1
ATOM 2152 C C . GLY A 1 281 ? -15.268 8.679 23.396 1.00 97.69 281 GLY A C 1
ATOM 2153 O O . GLY A 1 281 ? -15.945 9.441 24.086 1.00 97.69 281 GLY A O 1
ATOM 2154 N N . TYR A 1 282 ? -15.140 8.845 22.076 1.00 95.56 282 TYR A N 1
ATOM 2155 C CA . TYR A 1 282 ? -15.818 9.905 21.329 1.00 95.56 282 TYR A CA 1
ATOM 2156 C C . TYR A 1 282 ? -17.346 9.754 21.353 1.00 95.56 282 TYR A C 1
ATOM 2158 O O . TYR A 1 282 ? -18.045 10.730 21.627 1.00 95.56 282 TYR A O 1
ATOM 2166 N N . VAL A 1 283 ? -17.872 8.548 21.114 1.00 97.62 283 VAL A N 1
ATOM 2167 C CA . VAL A 1 283 ? -19.319 8.270 21.152 1.00 97.62 283 VAL A CA 1
ATOM 2168 C C . VAL A 1 283 ? -19.893 8.608 22.529 1.00 97.62 283 VAL A C 1
ATOM 2170 O O . VAL A 1 283 ? -20.856 9.370 22.621 1.00 97.62 283 VAL A O 1
ATOM 2173 N N . TYR A 1 284 ? -19.247 8.150 23.603 1.00 98.00 284 TYR A N 1
ATOM 2174 C CA . TYR A 1 284 ? -19.673 8.450 24.971 1.00 98.00 284 TYR A CA 1
ATOM 2175 C C . TYR A 1 284 ? -19.537 9.930 25.339 1.00 98.00 284 TYR A C 1
ATOM 2177 O O . TYR A 1 284 ? -20.400 10.484 26.021 1.00 98.00 284 TYR A O 1
ATOM 2185 N N . TYR A 1 285 ? -18.503 10.609 24.835 1.00 96.56 285 TYR A N 1
ATOM 2186 C CA . TYR A 1 285 ? -18.369 12.056 24.989 1.00 96.56 285 TYR A CA 1
ATOM 2187 C C . TYR A 1 285 ? -19.551 12.797 24.354 1.00 96.56 285 TYR A C 1
ATOM 2189 O O . TYR A 1 285 ? -20.109 13.703 24.971 1.00 96.56 285 TYR A O 1
ATOM 2197 N N . LYS A 1 286 ? -19.974 12.389 23.151 1.00 95.12 286 LYS A N 1
ATOM 2198 C CA . LYS A 1 286 ? -21.128 12.971 22.449 1.00 95.12 286 LYS A CA 1
ATOM 2199 C C . LYS A 1 286 ? -22.458 12.652 23.135 1.00 95.12 286 LYS A C 1
ATOM 2201 O O . LYS A 1 286 ? -23.357 13.487 23.096 1.00 95.12 286 LYS A O 1
ATOM 2206 N N . GLN A 1 287 ? -22.554 11.499 23.797 1.00 96.00 287 GLN A N 1
ATOM 2207 C CA . GLN A 1 287 ? -23.695 11.114 24.632 1.00 96.00 287 GLN A CA 1
ATOM 2208 C C . GLN A 1 287 ? -23.769 11.900 25.954 1.00 96.00 287 GLN A C 1
ATOM 2210 O O . GLN A 1 287 ? -24.818 11.938 26.593 1.00 96.00 287 GLN A O 1
ATOM 2215 N N . GLY A 1 288 ? -22.671 12.543 26.368 1.00 94.62 288 GLY A N 1
ATOM 2216 C CA . GLY A 1 288 ? -22.560 13.239 27.652 1.00 94.62 288 GLY A CA 1
ATOM 2217 C C . GLY A 1 288 ? -22.169 12.330 28.822 1.00 94.62 288 GLY A C 1
ATOM 2218 O O . GLY A 1 288 ? -22.052 12.809 29.950 1.00 94.62 288 GLY A O 1
ATOM 2219 N N . ASP A 1 289 ? -21.909 11.042 28.576 1.00 96.25 289 ASP A N 1
ATOM 2220 C CA . ASP A 1 289 ? -21.360 10.128 29.580 1.00 96.25 289 ASP A CA 1
ATOM 2221 C C . ASP A 1 289 ? -19.840 10.316 29.674 1.00 96.25 289 ASP A C 1
ATOM 2223 O O . ASP A 1 289 ? -19.021 9.554 29.152 1.00 96.25 289 ASP A O 1
ATOM 2227 N N . PHE A 1 290 ? -19.448 11.402 30.339 1.00 96.06 290 PHE A N 1
ATOM 2228 C CA . PHE A 1 290 ? -18.046 11.774 30.493 1.00 96.06 290 PHE A CA 1
ATOM 2229 C C . PHE A 1 290 ? -17.233 10.768 31.312 1.00 96.06 290 PHE A C 1
ATOM 2231 O O . PHE A 1 290 ? -16.013 10.704 31.149 1.00 96.06 290 PHE A O 1
ATOM 2238 N N . ALA A 1 291 ? -17.882 9.975 32.170 1.00 96.00 291 ALA A N 1
ATOM 2239 C CA . ALA A 1 291 ? -17.211 8.938 32.941 1.00 96.00 291 ALA A CA 1
ATOM 2240 C C . ALA A 1 291 ? -16.735 7.809 32.019 1.00 96.00 291 ALA A C 1
ATOM 2242 O O . ALA A 1 291 ? -15.539 7.505 32.000 1.00 96.00 291 ALA A O 1
ATOM 2243 N N . LYS A 1 292 ? -17.632 7.267 31.186 1.00 96.94 292 LYS A N 1
ATOM 2244 C CA . LYS A 1 292 ? -17.273 6.236 30.203 1.00 96.94 292 LYS A CA 1
ATOM 2245 C C . LYS A 1 292 ? -16.355 6.760 29.106 1.00 96.94 292 LYS A C 1
ATOM 2247 O O . LYS A 1 292 ? -15.413 6.076 28.711 1.00 96.94 292 LYS A O 1
ATOM 2252 N N . ALA A 1 293 ? -16.561 8.000 28.653 1.00 97.88 293 ALA A N 1
ATOM 2253 C CA . ALA A 1 293 ? -15.664 8.629 27.686 1.00 97.88 293 ALA A CA 1
ATOM 2254 C C . ALA A 1 293 ? -14.212 8.627 28.189 1.00 97.88 293 ALA A C 1
ATOM 2256 O O . ALA A 1 293 ? -13.293 8.220 27.475 1.00 97.88 293 ALA A O 1
ATOM 2257 N N . LYS A 1 294 ? -14.014 9.033 29.452 1.00 97.75 294 LYS A N 1
ATOM 2258 C CA . LYS A 1 294 ? -12.704 9.035 30.105 1.00 97.75 294 LYS A CA 1
ATOM 2259 C C . LYS A 1 294 ? -12.110 7.632 30.179 1.00 97.75 294 LYS A C 1
ATOM 2261 O O . LYS A 1 294 ? -10.950 7.468 29.810 1.00 97.75 294 LYS A O 1
ATOM 2266 N N . GLU A 1 295 ? -12.892 6.649 30.622 1.00 98.12 295 GLU A N 1
ATOM 2267 C CA . GLU A 1 295 ? -12.458 5.252 30.735 1.00 98.12 295 GLU A CA 1
ATOM 2268 C C . GLU A 1 295 ? -11.902 4.728 29.405 1.00 98.12 295 GLU A C 1
ATOM 2270 O O . GLU A 1 295 ? -10.787 4.205 29.355 1.00 98.12 295 GLU A O 1
ATOM 2275 N N . HIS A 1 296 ? -12.632 4.931 28.307 1.00 98.06 296 HIS A N 1
ATOM 2276 C CA . HIS A 1 296 ? -12.212 4.445 26.996 1.00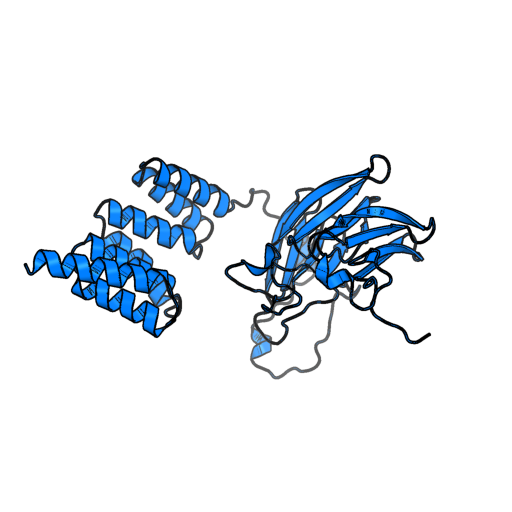 98.06 296 HIS A CA 1
ATOM 2277 C C . HIS A 1 296 ? -10.999 5.198 26.433 1.00 98.06 296 HIS A C 1
ATOM 2279 O O . HIS A 1 296 ? -10.090 4.567 25.887 1.00 98.06 296 HIS A O 1
ATOM 2285 N N . PHE A 1 297 ? -10.897 6.518 26.615 1.00 98.12 297 PHE A N 1
ATOM 2286 C CA . PHE A 1 297 ? -9.676 7.227 26.219 1.00 98.12 297 PHE A CA 1
ATOM 2287 C C . PHE A 1 297 ? -8.455 6.808 27.055 1.00 98.12 297 PHE A C 1
ATOM 2289 O O . PHE A 1 297 ? -7.357 6.670 26.515 1.00 98.12 297 PHE A O 1
ATOM 2296 N N . GLU A 1 298 ? -8.620 6.573 28.359 1.00 97.94 298 GLU A N 1
ATOM 2297 C CA . GLU A 1 298 ? -7.549 6.050 29.214 1.00 97.94 298 GLU A CA 1
ATOM 2298 C C . GLU A 1 298 ? -7.158 4.629 28.802 1.00 97.94 298 GLU A C 1
ATOM 2300 O O . GLU A 1 298 ? -5.967 4.321 28.755 1.00 97.94 298 GLU A O 1
ATOM 2305 N N . LYS A 1 299 ? -8.122 3.788 28.411 1.00 97.75 299 LYS A N 1
ATOM 2306 C CA . LYS A 1 299 ? -7.854 2.455 27.860 1.00 97.75 299 LYS A CA 1
ATOM 2307 C C . LYS A 1 299 ? -7.030 2.519 26.571 1.00 97.75 299 LYS A C 1
ATOM 2309 O O . LYS A 1 299 ? -6.063 1.769 26.442 1.00 97.75 299 LYS A O 1
ATOM 2314 N N . ALA A 1 300 ? -7.338 3.451 25.666 1.00 97.00 300 ALA A N 1
ATOM 2315 C CA . ALA A 1 300 ? -6.529 3.686 24.468 1.00 97.00 300 ALA A CA 1
ATOM 2316 C C . ALA A 1 300 ? -5.071 4.045 24.827 1.00 97.00 300 ALA A C 1
ATOM 2318 O O . ALA A 1 300 ? -4.136 3.516 24.228 1.00 97.00 300 ALA A O 1
ATOM 2319 N N . LEU A 1 301 ? -4.859 4.881 25.852 1.00 97.12 301 LEU A N 1
ATOM 2320 C CA . LEU A 1 301 ? -3.517 5.242 26.328 1.00 97.12 301 LEU A CA 1
ATOM 2321 C C . LEU A 1 301 ? -2.811 4.130 27.113 1.00 97.12 301 LEU A C 1
ATOM 2323 O O . LEU A 1 301 ? -1.583 4.085 27.112 1.00 97.12 301 LEU A O 1
ATOM 2327 N N . GLN A 1 302 ? -3.546 3.227 27.763 1.00 97.75 302 GLN A N 1
ATOM 2328 C CA . GLN A 1 302 ? -2.960 2.027 28.368 1.00 97.75 302 GLN A CA 1
ATOM 2329 C C . GLN A 1 302 ? -2.384 1.097 27.297 1.00 97.75 302 GLN A C 1
ATOM 2331 O O . GLN A 1 302 ? -1.295 0.560 27.483 1.00 97.75 302 GLN A O 1
ATOM 2336 N N . LEU A 1 303 ? -3.098 0.923 26.179 1.00 90.69 303 LEU A N 1
ATOM 2337 C CA . LEU A 1 303 ? -2.630 0.116 25.050 1.00 90.69 303 LEU A CA 1
ATOM 2338 C C . LEU A 1 303 ? -1.500 0.810 24.281 1.00 90.69 303 LEU A C 1
ATOM 2340 O O . LEU A 1 303 ? -0.541 0.162 23.868 1.00 90.69 303 LEU A O 1
ATOM 2344 N N . LYS A 1 304 ? -1.594 2.134 24.111 1.00 96.31 304 LYS A N 1
ATOM 2345 C CA . LYS A 1 304 ? -0.598 2.939 23.401 1.00 96.31 304 LYS A CA 1
ATOM 2346 C C . LYS A 1 304 ? -0.374 4.294 24.095 1.00 96.31 304 LYS A C 1
ATOM 2348 O O . LYS A 1 304 ? -1.068 5.270 23.794 1.00 96.31 304 LYS A O 1
ATOM 2353 N N . PRO A 1 305 ? 0.630 4.399 24.990 1.00 96.50 305 PRO A N 1
ATOM 2354 C CA . PRO A 1 305 ? 0.877 5.604 25.794 1.00 96.50 305 PRO A CA 1
ATOM 2355 C C . PRO A 1 305 ? 1.197 6.880 25.004 1.00 96.50 305 PRO A C 1
ATOM 2357 O O . PRO A 1 305 ? 1.066 7.994 25.521 1.00 96.50 305 PRO A O 1
ATOM 2360 N N . ASP A 1 306 ? 1.639 6.758 23.754 1.00 93.81 306 ASP A N 1
ATOM 2361 C CA . ASP A 1 306 ? 1.953 7.867 22.853 1.00 93.81 306 ASP A CA 1
ATOM 2362 C C . ASP A 1 306 ? 0.820 8.194 21.864 1.00 93.81 306 ASP A C 1
ATOM 2364 O O . ASP A 1 306 ? 0.998 9.044 20.993 1.00 93.81 306 ASP A O 1
ATOM 2368 N N . TYR A 1 307 ? -0.367 7.595 22.019 1.00 92.88 307 TYR A N 1
ATOM 2369 C CA . TYR A 1 307 ? -1.490 7.824 21.115 1.00 92.88 307 TYR A CA 1
ATOM 2370 C C . TYR A 1 307 ? -2.072 9.239 21.255 1.00 92.88 307 TYR A C 1
ATOM 2372 O O . TYR A 1 307 ? -2.838 9.560 22.166 1.00 92.88 307 TYR A O 1
ATOM 2380 N N . GLN A 1 308 ? -1.674 10.111 20.329 1.00 95.44 308 GLN A N 1
ATOM 2381 C CA . GLN A 1 308 ? -1.914 11.549 20.416 1.00 95.44 308 GLN A CA 1
ATOM 2382 C C . GLN A 1 308 ? -3.402 11.922 20.399 1.00 95.44 308 GLN A C 1
ATOM 2384 O O . GLN A 1 308 ? -3.797 12.839 21.117 1.00 95.44 308 GLN A O 1
ATOM 2389 N N . GLN A 1 309 ? -4.227 11.205 19.628 1.00 90.19 309 GLN A N 1
ATOM 2390 C CA . GLN A 1 309 ? -5.665 11.479 19.534 1.00 90.19 309 GLN A CA 1
ATOM 2391 C C . GLN A 1 309 ? -6.352 11.312 20.895 1.00 90.19 309 GLN A C 1
ATOM 2393 O O . GLN A 1 309 ? -7.013 12.243 21.342 1.00 90.19 309 GLN A O 1
ATOM 2398 N N . ALA A 1 310 ? -6.105 10.212 21.616 1.00 93.50 310 ALA A N 1
ATOM 2399 C CA . ALA A 1 310 ? -6.696 10.010 22.942 1.00 93.50 310 ALA A CA 1
ATOM 2400 C C . ALA A 1 310 ? -6.208 11.034 23.983 1.00 93.50 310 ALA A C 1
ATOM 2402 O O . ALA A 1 310 ? -6.996 11.467 24.823 1.00 93.50 310 ALA A O 1
ATOM 2403 N N . LYS A 1 311 ? -4.943 11.488 23.911 1.00 96.88 311 LYS A N 1
ATOM 2404 C CA . LYS A 1 311 ? -4.446 12.586 24.770 1.00 96.88 311 LYS A CA 1
ATOM 2405 C C . LYS A 1 311 ? -5.233 13.870 24.532 1.00 96.88 311 LYS A C 1
ATOM 2407 O O . LYS A 1 311 ? -5.724 14.476 25.481 1.00 96.88 311 LYS A O 1
ATOM 2412 N N . THR A 1 312 ? -5.382 14.256 23.266 1.00 96.81 312 THR A N 1
ATOM 2413 C CA . THR A 1 312 ? -6.147 15.445 22.883 1.00 96.81 312 THR A CA 1
ATOM 2414 C C . THR A 1 312 ? -7.612 15.318 23.305 1.00 96.81 312 THR A C 1
ATOM 2416 O O . THR A 1 312 ? -8.151 16.257 23.889 1.00 96.81 312 THR A O 1
ATOM 2419 N N . SER A 1 313 ? -8.235 14.155 23.097 1.00 95.62 313 SER A N 1
ATOM 2420 C CA . SER A 1 313 ? -9.619 13.895 23.506 1.00 95.62 313 SER A CA 1
ATOM 2421 C C . SER A 1 313 ? -9.813 13.987 25.023 1.00 95.62 313 SER A C 1
ATOM 2423 O O . SER A 1 313 ? -10.772 14.609 25.478 1.00 95.62 313 SER A O 1
ATOM 2425 N N . LEU A 1 314 ? -8.881 13.457 25.826 1.00 95.81 314 LEU A N 1
ATOM 2426 C CA . LEU A 1 314 ? -8.916 13.597 27.288 1.00 95.81 314 LEU A CA 1
ATOM 2427 C C . LEU A 1 314 ? -8.766 15.045 27.747 1.00 95.81 314 LEU A C 1
ATOM 2429 O O . LEU A 1 314 ? -9.420 15.452 28.705 1.00 95.81 314 LEU A O 1
ATOM 2433 N N . ASP A 1 315 ? -7.913 15.830 27.097 1.00 95.94 315 ASP A N 1
ATOM 2434 C CA . ASP A 1 315 ? -7.740 17.237 27.454 1.00 95.94 315 ASP A CA 1
ATOM 2435 C C . ASP A 1 315 ? -8.985 18.067 27.120 1.00 95.94 315 ASP A C 1
ATOM 2437 O O . ASP A 1 315 ? -9.368 18.938 27.906 1.00 95.94 315 ASP A O 1
ATOM 2441 N N . VAL A 1 316 ? -9.659 17.768 26.003 1.00 95.50 316 VAL A N 1
ATOM 2442 C CA . VAL A 1 316 ? -10.973 18.344 25.673 1.00 95.50 316 VAL A CA 1
ATOM 2443 C C . VAL A 1 316 ? -12.012 17.935 26.716 1.00 95.50 316 VAL A C 1
ATOM 2445 O O . VAL A 1 316 ? -12.678 18.802 27.281 1.00 95.50 316 VAL A O 1
ATOM 2448 N N . LEU A 1 317 ? -12.097 16.643 27.041 1.00 95.50 317 LEU A N 1
ATOM 2449 C CA . LEU A 1 317 ? -13.032 16.113 28.031 1.00 95.50 317 LEU A CA 1
ATOM 2450 C C . LEU A 1 317 ? -12.862 16.782 29.402 1.00 95.50 317 LEU A C 1
ATOM 2452 O O . LEU A 1 317 ? -13.842 17.218 29.998 1.00 95.50 317 LEU A O 1
ATOM 2456 N N . LYS A 1 318 ? -11.621 16.935 29.886 1.00 94.25 318 LYS A N 1
ATOM 2457 C CA . LYS A 1 318 ? -11.320 17.608 31.165 1.00 94.25 318 LYS A CA 1
ATOM 2458 C C . LYS A 1 318 ? -11.822 19.048 31.196 1.00 94.25 318 LYS A C 1
ATOM 2460 O O . LYS A 1 318 ? -12.364 19.482 32.210 1.00 94.25 318 LYS A O 1
ATOM 2465 N N . ARG A 1 319 ? -11.628 19.797 30.104 1.00 93.50 319 ARG A N 1
ATOM 2466 C CA . ARG A 1 319 ? -12.110 21.183 29.997 1.00 93.50 319 ARG A CA 1
ATOM 2467 C C . ARG A 1 319 ? -13.630 21.235 30.039 1.00 93.50 319 ARG A C 1
ATOM 2469 O O . ARG A 1 319 ? -14.178 22.120 30.687 1.00 93.50 319 ARG A O 1
ATOM 2476 N N . GLU A 1 320 ? -14.295 20.282 29.400 1.00 90.81 320 GLU A N 1
ATOM 2477 C CA . GLU A 1 320 ? -15.754 20.234 29.375 1.00 90.81 320 GLU A CA 1
ATOM 2478 C C . GLU A 1 320 ? -16.339 19.836 30.734 1.00 90.81 320 GLU A C 1
ATOM 2480 O O . GLU A 1 320 ? -17.228 20.517 31.240 1.00 90.81 320 GLU A O 1
ATOM 2485 N N . MET A 1 321 ? -15.758 18.839 31.406 1.00 89.25 321 MET A N 1
ATOM 2486 C CA . MET A 1 321 ? -16.131 18.481 32.780 1.00 89.25 321 MET A CA 1
ATOM 2487 C C . MET A 1 321 ? -15.919 19.640 33.765 1.00 89.25 321 MET A C 1
ATOM 2489 O O . MET A 1 321 ? -16.709 19.812 34.690 1.00 89.25 321 MET A O 1
ATOM 2493 N N . ALA A 1 322 ? -14.871 20.450 33.581 1.00 89.69 322 ALA A N 1
ATOM 2494 C CA . ALA A 1 322 ? -14.624 21.621 34.422 1.00 89.69 322 ALA A CA 1
ATOM 2495 C C . ALA A 1 322 ? -15.693 22.713 34.251 1.00 89.69 322 ALA A C 1
ATOM 2497 O O . ALA A 1 322 ? -16.004 23.391 35.222 1.00 89.69 322 ALA A O 1
ATOM 2498 N N . LYS A 1 323 ? -16.274 22.866 33.053 1.00 86.62 323 LYS A N 1
ATOM 2499 C CA . LYS A 1 323 ? -17.380 23.809 32.809 1.00 86.62 323 LYS A CA 1
ATOM 2500 C C . LYS A 1 323 ? -18.704 23.333 33.400 1.00 86.62 323 LYS A C 1
ATOM 2502 O O . LYS A 1 323 ? -19.492 24.160 33.824 1.00 86.62 323 LYS A O 1
ATOM 2507 N N . VAL A 1 324 ? -18.962 22.024 33.394 1.00 79.56 324 VAL A N 1
ATOM 2508 C CA . VAL A 1 324 ? -20.209 21.450 33.937 1.00 79.56 324 VAL A CA 1
ATOM 2509 C C . VAL A 1 324 ? -20.228 21.468 35.468 1.00 79.56 324 VAL A C 1
ATOM 2511 O O . VAL A 1 324 ? -21.294 21.539 36.069 1.00 79.56 324 VAL A O 1
ATOM 2514 N N . ASN A 1 325 ? -19.052 21.429 36.097 1.00 73.62 325 ASN A N 1
ATOM 2515 C CA . ASN A 1 325 ? -18.894 21.470 37.552 1.00 73.62 325 ASN A CA 1
ATOM 2516 C C . ASN A 1 325 ? -18.678 22.890 38.123 1.00 73.62 325 ASN A C 1
ATOM 2518 O O . ASN A 1 325 ? -18.426 23.008 39.324 1.00 73.62 325 ASN A O 1
ATOM 2522 N N . ALA A 1 326 ? -18.717 23.933 37.286 1.00 63.44 326 ALA A N 1
ATOM 2523 C CA . ALA A 1 326 ? -18.555 25.341 37.666 1.00 63.44 326 ALA A CA 1
ATOM 2524 C C . ALA A 1 326 ? -19.906 26.065 37.678 1.00 63.44 326 ALA A C 1
ATOM 2526 O O . ALA A 1 326 ? -20.100 26.901 38.589 1.00 63.44 326 ALA A O 1
#

Secondary structure (DSSP, 8-state):
-----SS-EEEEEEETTEEEEEEES-S--STTGGGTTTTT-EEEEETTTTEEEEEEESSEEEEEEETTEEEEEETTTTEEEEE-TTT--EEEEEE-SSEEEEEEEETTEEEEEEE-----TTTTT-GGGG-SS---EEEEEETTTTEEEEEEE--SS-S--------S-S----S----GGGGG--PPPHHHHTT-----S----HHHHHHHHHHHHHTT-HHHHHHHHHHHHHH-TT-HHHHHHHHHHHHHTT-HHHHHHHHHHHHHH-TT-HHHHHHHHHHHHHHT-HHHHHHHHHHHHHH-TT-HHHHHHHHHHHHHHHHHT-

Foldseek 3Di:
DPDACFFAWAEFEDDPNHTFKTKTLAPGPDHVPSQVLQQFHMFMATPVVRDTLDGGARNKEYWYCDPNWTWIDRQLQQWIWIADSVVSDIDGLAHDQARWAAWDDDDQKIKTWHAQDDPDSRNPPGPNVPDPDRWTWIFIARRVRRDTPDTDTDPDDGRDDHHDDDDPDLDDPPPDPDDPVCVPDDDDDPVVVVVDDDPPDPLDALVVLQVVLVVCVVVVVLVVSLVSLVVSCVSPVPPVSSLLSNLLSCLVVVVLVVSLVSLVVVCVVPVLPLSSLQSNLNSCVSVVVLVSNLVSLVSSCVSPVPPVSSVVSVVVSVVVVVVVVD

Sequence (326 aa):
MQPTDKCHLNGMCLKDGKPRYVTALGQTDEPLGWRANKANGGLLMDVVTNEILLDGLSMPHSPRWHQDQLWFLESGKGALSRLDLDTGEVTEVATVPGFTRGMQMVGDIALIGVSKVRESATFSGLPVTKLPKRVCGIWVVNIQTGRIITFIEFSSGMDEIFSVGLLPYSVTEIGGFDDTLTHANYMVDNNDIGEVKMPETPIELAAPVFEKGNDLFNDGKKEEAIAEFKKALAIQADYLPATFNMAIALGDLGRFEEAEKVLLDVVENDASIVETYNSLGYVYYKQGDFAKAKEHFEKALQLKPDYQQAKTSLDVLKREMAKVNA

Nearest PDB structures (foldseek):
  2vyi-assembly2_B  TM=8.263E-01  e=1.446E-06  Homo sapiens
  5hrz-assembly1_A  TM=7.583E-01  e=1.039E-06  synthetic construct
  6fd7-assembly1_A  TM=8.383E-01  e=3.489E-06  Homo sapiens
  4cgv-assembly3_C  TM=7.752E-01  e=2.649E-06  Homo sapiens
  6hpg-assembly1_A  TM=8.203E-01  e=5.419E-06  Arabidopsis thaliana

Radius of gyration: 24.79 Å; Cα contacts (8 Å, |Δi|>4): 596; chains: 1; bounding box: 68×59×66 Å

Solvent-accessible surface area (backbone atoms only — not comparable to full-atom values): 17753 Å² total; per-residue (Å²): 133,83,94,66,62,16,26,45,83,48,25,65,13,52,54,95,89,35,83,36,36,35,16,18,23,21,89,38,85,44,74,55,48,19,68,84,38,34,70,44,31,1,31,34,30,35,71,80,79,71,43,74,77,44,66,57,30,20,38,21,20,34,31,39,63,56,94,96,35,45,33,33,30,27,16,34,66,12,32,37,31,36,41,42,84,90,78,68,48,72,46,79,48,35,73,49,98,27,35,41,34,7,47,34,76,54,93,60,36,36,39,36,18,16,19,35,73,68,95,39,92,85,54,64,91,33,67,43,72,72,50,94,73,70,51,17,33,37,38,32,28,32,65,87,76,31,40,76,74,50,71,50,72,42,92,65,100,48,51,72,36,78,68,40,81,87,70,99,63,97,70,78,86,76,87,73,96,85,54,84,79,56,77,79,64,82,84,82,54,75,76,57,57,79,68,59,74,75,77,85,64,79,81,76,62,31,64,69,37,30,51,52,14,50,53,30,40,74,72,65,39,38,71,61,11,40,53,26,17,52,50,16,35,72,64,33,76,83,46,56,71,34,55,52,53,32,24,50,41,27,22,76,71,67,40,43,71,63,22,48,50,62,41,47,56,45,41,77,76,45,74,79,54,44,66,50,30,36,49,49,12,49,32,28,44,65,71,64,41,56,69,60,12,49,52,26,20,49,50,22,34,70,78,36,79,79,47,61,67,34,53,53,51,48,56,52,48,52,56,50,55,54,61,76,76,104

pLDDT: mean 85.1, std 15.39, range [40.78, 98.5]

Mean predicted aligned error: 16.32 Å